Protein AF-A0A183KBC7-F1 (afdb_monomer)

Solvent-accessible surface area (backbone atoms only — not comparable to full-atom values): 16187 Å² total; per-residue (Å²): 124,30,61,26,69,59,27,44,53,48,16,53,52,27,42,54,51,14,55,54,29,46,77,69,67,37,37,67,60,15,34,51,24,25,51,51,15,23,51,26,34,53,42,11,50,76,50,63,48,83,72,80,64,46,68,59,52,25,50,52,30,52,51,49,31,57,58,35,50,61,59,43,60,70,72,58,74,86,59,90,87,77,69,64,74,61,60,61,52,54,59,53,50,57,54,52,54,56,56,49,63,73,71,66,69,79,83,89,73,91,74,91,81,90,84,75,92,84,87,83,90,81,83,92,80,89,76,79,82,79,74,83,77,89,77,81,86,80,90,51,69,100,66,76,48,51,74,68,54,49,52,50,48,62,64,66,23,50,55,96,89,40,81,50,82,80,91,40,70,79,53,63,73,68,59,71,94,76,65,97,61,82,90,73,66,90,85,58,76,81,88,66,55,74,74,50,55,78,69,55,88,76,92,78,58,61,72,81,80,36,87,84,67,65,97,74,86,69,73,46,37,85,78,64,76,84,77,88,69,84,63,58,68,61,55,50,52,52,30,51,49,27,44,47,23,61,56,45,71,46,76,85,85,67,133

Mean predicted aligned error: 15.04 Å

pLDDT: mean 75.5, std 22.98, range [26.0, 97.0]

InterPro domains:
  IPR001300 Peptidase C2, calpain, catalytic domain [PF00648] (194-250)
  IPR036181 MIT domain superfamily [SSF116846] (3-72)
  IPR038765 Papain-like cysteine peptidase superfamily [SSF54001] (148-250)
  IPR051297 PalB/RIM13 Calpain-like [PTHR46143] (90-255)

Secondary structure (DSSP, 8-state):
---HHHHHHHHHHHHHHHHHHHHTT-HHHHHHHHHHHHHHHHHHHHTT---TTHHHHHHHHHHHHHHHHHHHHHH-TTS--SSTTTHHHHHHHHHHHHHHHHH--PPP--------------------------------TTTS--HHHHHHHHHHTEETTEE-PPP-HHHHTT-----SS----TT-SPP--HHHHHH------HHHHSSS--S-S---GGG---SS---HHHHHHHHHHHHHHHHH---SS--

Sequence (255 aa):
MANPHELEKDADWFKRLAVWEESRKQYRSAVFYYTEAAQALLNSLEAGSKTEGLLELAQNYNNKVKELKSKTVVEDTSIPNSHISKSKVWLHLAEELKAYVQRTQPPCSDSRSSCSTLTSGASKKSHGFHKPNMSSSLKGDPGGFTVEELEVLRSTSVINGREYLPFLDALDLQERFSFANPFVDKDGLLALSNKQKSLLSRWVRPSDYINGPKMILAISCFSICQTVVTDCSFVASMAIAAQYERRFKKKLITK

Nearest PDB structures (foldseek):
  8uc6-assembly2_B  TM=7.776E-01  e=1.970E-03  Homo sapiens
  8uc6-assembly1_C  TM=7.388E-01  e=3.860E-03  Homo sapiens
  2v6y-assembly1_A  TM=6.287E-01  e=2.455E-02  Saccharolobus solfataricus
  4niq-assembly1_A  TM=8.584E-01  e=6.337E-01  Saccharomyces cerevisiae S288C
  2w2u-assembly1_A  TM=6.165E-01  e=1.054E-01  Sulfolobus acidocaldarius

Organism: NCBI:txid6186

Structure (mmCIF, N/CA/C/O backbone):
data_AF-A0A183KBC7-F1
#
_entry.id   AF-A0A183KBC7-F1
#
loop_
_atom_site.group_PDB
_atom_site.id
_atom_site.type_symbol
_atom_site.label_atom_id
_atom_site.label_alt_id
_atom_site.label_comp_id
_atom_site.label_asym_id
_atom_site.label_entity_id
_atom_site.label_seq_id
_atom_site.pdbx_PDB_ins_code
_atom_site.Cartn_x
_atom_site.Cartn_y
_atom_site.Cartn_z
_atom_site.occupancy
_atom_site.B_iso_or_equiv
_atom_site.auth_seq_id
_atom_site.auth_comp_id
_atom_site.auth_asym_id
_atom_site.auth_atom_id
_atom_site.pdbx_PDB_model_num
ATOM 1 N N . MET A 1 1 ? -0.435 19.354 10.657 1.00 65.00 1 MET A N 1
ATOM 2 C CA . MET A 1 1 ? -0.829 18.035 11.202 1.00 65.00 1 MET A CA 1
ATOM 3 C C . MET A 1 1 ? -2.088 17.590 10.475 1.00 65.00 1 MET A C 1
ATOM 5 O O . MET A 1 1 ? -2.758 18.456 9.924 1.00 65.00 1 MET A O 1
ATOM 9 N N . ALA A 1 2 ? -2.357 16.285 10.402 1.00 81.81 2 ALA A N 1
ATOM 10 C CA . ALA A 1 2 ? -3.611 15.777 9.841 1.00 81.81 2 ALA A CA 1
ATOM 11 C C . ALA A 1 2 ? -4.810 16.275 10.660 1.00 81.81 2 ALA A C 1
ATOM 13 O O . ALA A 1 2 ? -4.663 16.531 11.854 1.00 81.81 2 ALA A O 1
ATOM 14 N N . ASN A 1 3 ? -5.980 16.404 10.032 1.00 91.06 3 ASN A N 1
ATOM 15 C CA . ASN A 1 3 ? -7.208 16.742 10.744 1.00 91.06 3 ASN A CA 1
ATOM 16 C C . ASN A 1 3 ? -7.663 15.528 11.587 1.00 91.06 3 ASN A C 1
ATOM 18 O O . ASN A 1 3 ? -7.942 14.477 11.000 1.00 91.06 3 ASN A O 1
ATOM 22 N N . PRO A 1 4 ? -7.769 15.640 12.927 1.00 91.44 4 PRO A N 1
ATOM 23 C CA . PRO A 1 4 ? -8.176 14.518 13.776 1.00 91.44 4 PRO A CA 1
ATOM 24 C C . PRO A 1 4 ? -9.556 13.951 13.404 1.00 91.44 4 PRO A C 1
ATOM 26 O O . PRO A 1 4 ? -9.748 12.738 13.346 1.00 91.44 4 PRO A O 1
ATOM 29 N N . HIS A 1 5 ? -10.502 14.812 13.020 1.00 92.06 5 HIS A N 1
ATOM 30 C CA . HIS A 1 5 ? -11.849 14.371 12.655 1.00 92.06 5 HIS A CA 1
ATOM 31 C C . HIS A 1 5 ? -11.854 13.523 11.366 1.00 92.06 5 HIS A C 1
ATOM 33 O O . HIS A 1 5 ? -12.663 12.605 11.224 1.00 92.06 5 HIS A O 1
ATOM 39 N N . GLU A 1 6 ? -10.960 13.792 10.413 1.00 91.88 6 GLU A N 1
ATOM 40 C CA . GLU A 1 6 ? -10.840 12.956 9.209 1.00 91.88 6 GLU A CA 1
ATOM 41 C C . GLU A 1 6 ? -10.322 11.557 9.550 1.00 91.88 6 GLU A C 1
ATOM 43 O O . GLU A 1 6 ? -10.822 10.568 9.021 1.00 91.88 6 GLU A O 1
ATOM 48 N N . LEU A 1 7 ? -9.371 11.467 10.481 1.00 92.06 7 LEU A N 1
ATOM 49 C CA . LEU A 1 7 ? -8.840 10.193 10.966 1.00 92.06 7 LEU A CA 1
ATOM 50 C C . LEU A 1 7 ? -9.904 9.377 11.721 1.00 92.06 7 LEU A C 1
ATOM 52 O O . LEU A 1 7 ? -9.955 8.157 11.581 1.00 92.06 7 LEU A O 1
ATOM 56 N N . GLU A 1 8 ? -10.799 10.032 12.459 1.00 93.50 8 GLU A N 1
ATOM 57 C CA . GLU A 1 8 ? -11.956 9.369 13.081 1.00 93.50 8 GLU A CA 1
ATOM 58 C C . GLU A 1 8 ? -12.955 8.835 12.046 1.00 93.50 8 GLU A C 1
ATOM 60 O O . GLU A 1 8 ? -13.407 7.696 12.158 1.00 93.50 8 GLU A O 1
ATOM 65 N N . LYS A 1 9 ? -13.249 9.605 10.989 1.00 94.12 9 LYS A N 1
ATOM 66 C CA . LYS A 1 9 ? -14.119 9.138 9.893 1.00 94.12 9 LYS A CA 1
ATOM 67 C C . LYS A 1 9 ? -13.542 7.913 9.184 1.00 94.12 9 LYS A C 1
ATOM 69 O O . LYS A 1 9 ? -14.292 6.992 8.854 1.00 94.12 9 LYS A O 1
ATOM 74 N N . ASP A 1 10 ? -12.228 7.886 8.973 1.00 92.31 10 ASP A N 1
ATOM 75 C CA . ASP A 1 10 ? -11.549 6.712 8.423 1.00 92.31 10 ASP A CA 1
ATOM 76 C C . ASP A 1 10 ? -11.721 5.499 9.340 1.00 92.31 10 ASP A C 1
ATOM 78 O O . ASP A 1 10 ? -12.061 4.413 8.867 1.00 92.31 10 ASP A O 1
ATOM 82 N N . ALA A 1 11 ? -11.535 5.680 10.653 1.00 94.50 11 ALA A N 1
ATOM 83 C CA . ALA A 1 11 ? -11.714 4.609 11.627 1.00 94.50 11 ALA A CA 1
ATOM 84 C C . ALA A 1 11 ? -13.130 4.014 11.574 1.00 94.50 11 ALA A C 1
ATOM 86 O O . ALA A 1 11 ? -13.289 2.789 11.555 1.00 94.50 11 ALA A O 1
ATOM 87 N N . ASP A 1 12 ? -14.152 4.866 11.481 1.00 95.38 12 ASP A N 1
ATOM 88 C CA . ASP A 1 12 ? -15.546 4.442 11.345 1.00 95.38 12 ASP A CA 1
ATOM 89 C C . ASP A 1 12 ? -15.799 3.667 10.051 1.00 95.38 12 ASP A C 1
ATOM 91 O O . ASP A 1 12 ? -16.492 2.642 10.059 1.00 95.38 12 ASP A O 1
ATOM 95 N N . TRP A 1 13 ? -15.239 4.136 8.934 1.00 95.31 13 TRP A N 1
ATOM 96 C CA . TRP A 1 13 ? -15.350 3.453 7.648 1.00 95.31 13 TRP A CA 1
ATOM 97 C C . TRP A 1 13 ? -14.719 2.058 7.699 1.00 95.31 13 TRP A C 1
ATOM 99 O O . TRP A 1 13 ? -15.379 1.070 7.361 1.00 95.31 13 TRP A O 1
ATOM 109 N N . PHE A 1 14 ? -13.488 1.954 8.208 1.00 95.62 14 PHE A N 1
ATOM 110 C CA . PHE A 1 14 ? -12.799 0.675 8.377 1.00 95.62 14 PHE A CA 1
ATOM 111 C C . PHE A 1 14 ? -13.548 -0.265 9.319 1.00 95.62 14 PHE A C 1
ATOM 113 O O . PHE A 1 14 ? -13.702 -1.446 9.010 1.00 95.62 14 PHE A O 1
ATOM 120 N N . LYS A 1 15 ? -14.098 0.240 10.428 1.00 97.00 15 LYS A N 1
ATOM 121 C CA . LYS A 1 15 ? -14.906 -0.576 11.340 1.00 97.00 15 LYS A CA 1
ATOM 122 C C . LYS A 1 15 ? -16.147 -1.148 10.653 1.00 97.00 15 LYS A C 1
ATOM 124 O O . LYS A 1 15 ? -16.485 -2.310 10.879 1.00 97.00 15 LYS A O 1
ATOM 129 N N . ARG A 1 16 ? -16.841 -0.369 9.815 1.00 96.94 16 ARG A N 1
ATOM 130 C CA . ARG A 1 16 ? -18.012 -0.867 9.065 1.00 96.94 16 ARG A CA 1
ATOM 131 C C . ARG A 1 16 ? -17.624 -2.004 8.122 1.00 96.94 16 ARG A C 1
ATOM 133 O O . ARG A 1 16 ? -18.328 -3.011 8.083 1.00 96.94 16 ARG A O 1
ATOM 140 N N . LEU A 1 17 ? -16.494 -1.870 7.427 1.00 94.31 17 LEU A N 1
ATOM 141 C CA . LEU A 1 17 ? -15.959 -2.938 6.580 1.00 94.31 17 LEU A CA 1
ATOM 142 C C . LEU A 1 17 ? -15.573 -4.177 7.388 1.00 94.31 17 LEU A C 1
ATOM 144 O O . LEU A 1 17 ? -15.908 -5.288 6.991 1.00 94.31 17 LEU A O 1
ATOM 148 N N . ALA A 1 18 ? -14.934 -3.994 8.543 1.00 95.69 18 ALA A N 1
ATOM 149 C CA . ALA A 1 18 ? -14.524 -5.097 9.404 1.00 95.69 18 ALA A CA 1
ATOM 150 C C . ALA A 1 18 ? -15.721 -5.942 9.868 1.00 95.69 18 ALA A C 1
ATOM 152 O O . ALA A 1 18 ? -15.698 -7.164 9.741 1.00 95.69 18 ALA A O 1
ATOM 153 N N . VAL A 1 19 ? -16.794 -5.285 10.327 1.00 96.69 19 VAL A N 1
ATOM 154 C CA . VAL A 1 19 ? -18.042 -5.953 10.735 1.00 96.69 19 VAL A CA 1
ATOM 155 C C . VAL A 1 19 ? -18.699 -6.675 9.556 1.00 96.69 19 VAL A C 1
ATOM 157 O O . VAL A 1 19 ? -19.195 -7.791 9.708 1.00 96.69 19 VAL A O 1
ATOM 160 N N . TRP A 1 20 ? -18.692 -6.059 8.371 1.00 96.00 20 TRP A N 1
ATOM 161 C CA . TRP A 1 20 ? -19.246 -6.674 7.169 1.00 96.00 20 TRP A CA 1
ATOM 162 C C . TRP A 1 20 ? -18.474 -7.938 6.763 1.00 96.00 20 TRP A C 1
ATOM 164 O O . TRP A 1 20 ? -19.096 -8.969 6.514 1.00 96.00 20 TRP A O 1
ATOM 174 N N . GLU A 1 21 ? -17.141 -7.917 6.781 1.00 93.50 21 GLU A N 1
ATOM 175 C CA . GLU A 1 21 ? -16.331 -9.111 6.497 1.00 93.50 21 GLU A CA 1
ATOM 176 C C . GLU A 1 21 ? -16.473 -10.193 7.572 1.00 93.50 21 GLU A C 1
ATOM 178 O O . GLU A 1 21 ? -16.554 -11.383 7.254 1.00 93.50 21 GLU A O 1
ATOM 183 N N . GLU A 1 22 ? -16.562 -9.803 8.848 1.00 94.25 22 GLU A N 1
ATOM 184 C CA . GLU A 1 22 ? -16.801 -10.745 9.945 1.00 94.25 22 GLU A CA 1
ATOM 185 C C . GLU A 1 22 ? -18.143 -11.470 9.768 1.00 94.25 22 GLU A C 1
ATOM 187 O O . GLU A 1 22 ? -18.205 -12.690 9.937 1.00 94.25 22 GLU A O 1
ATOM 192 N N . SER A 1 23 ? -19.192 -10.764 9.324 1.00 94.69 23 SER A N 1
ATOM 193 C CA . SER A 1 23 ? -20.500 -11.371 9.020 1.00 94.69 23 SER A CA 1
ATOM 194 C C . SER A 1 23 ? -20.436 -12.415 7.898 1.00 94.69 23 SER A C 1
ATOM 196 O O . SER A 1 23 ? -21.222 -13.361 7.870 1.00 94.69 23 SER A O 1
ATOM 198 N N . ARG A 1 24 ? -19.448 -12.289 7.005 1.00 93.38 24 ARG A N 1
ATOM 1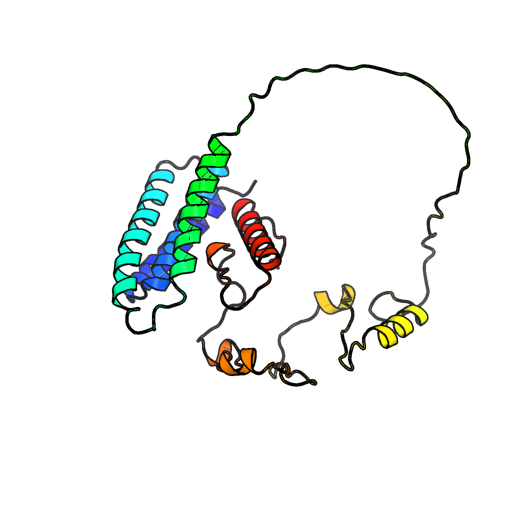99 C CA . ARG A 1 24 ? -19.175 -13.217 5.901 1.00 93.38 24 ARG A CA 1
ATOM 200 C C . ARG A 1 24 ? -18.177 -14.316 6.270 1.00 93.38 24 ARG A C 1
ATOM 202 O O . ARG A 1 24 ? -17.778 -15.079 5.390 1.00 93.38 24 ARG A O 1
ATOM 209 N N . LYS A 1 25 ? -17.760 -14.386 7.541 1.00 92.38 25 LYS A N 1
ATOM 210 C CA . LYS A 1 25 ? -16.700 -15.275 8.049 1.00 92.38 25 LYS A CA 1
ATOM 211 C C . LYS A 1 25 ? -15.356 -15.095 7.330 1.00 92.38 25 LYS A C 1
ATOM 213 O O . LYS A 1 25 ? -14.516 -15.984 7.351 1.00 92.38 25 LYS A O 1
ATOM 218 N N . GLN A 1 26 ? -15.118 -13.935 6.718 1.00 90.56 26 GLN A N 1
ATOM 219 C CA . GLN A 1 26 ? -13.837 -13.598 6.095 1.00 90.56 26 GLN A CA 1
ATOM 220 C C . GLN A 1 26 ? -12.895 -13.015 7.152 1.00 90.56 26 GLN A C 1
ATOM 222 O O . GLN A 1 26 ? -12.554 -11.829 7.145 1.00 90.56 26 GLN A O 1
ATOM 227 N N . TYR A 1 27 ? -12.488 -13.856 8.107 1.00 91.94 27 TYR A N 1
ATOM 228 C CA . TYR A 1 27 ? -11.771 -13.416 9.307 1.00 91.94 27 TYR A CA 1
ATOM 229 C C . TYR A 1 27 ? -10.434 -12.742 8.996 1.00 91.94 27 TYR A C 1
ATOM 231 O O . TYR A 1 27 ? -10.068 -11.772 9.656 1.00 91.94 27 TYR A O 1
ATOM 239 N N . ARG A 1 28 ? -9.732 -13.192 7.950 1.00 89.50 28 ARG A N 1
ATOM 240 C CA . ARG A 1 28 ? -8.475 -12.577 7.506 1.00 89.50 28 ARG A CA 1
ATOM 241 C C . ARG A 1 28 ? -8.670 -11.123 7.059 1.00 89.50 28 ARG A C 1
ATOM 243 O O . ARG A 1 28 ? -7.903 -10.253 7.471 1.00 89.50 28 ARG A O 1
ATOM 250 N N . SER A 1 29 ? -9.705 -10.851 6.266 1.00 89.12 29 SER A N 1
ATOM 251 C CA . SER A 1 29 ? -10.057 -9.494 5.827 1.00 89.12 29 SER A CA 1
ATOM 252 C C . SER A 1 29 ? -10.560 -8.640 6.992 1.00 89.12 29 SER A C 1
ATOM 254 O O . SER A 1 29 ? -10.157 -7.488 7.137 1.00 89.12 29 SER A O 1
ATOM 256 N N . ALA A 1 30 ? -11.369 -9.217 7.885 1.00 93.44 30 ALA A N 1
ATOM 257 C CA . ALA A 1 30 ? -11.842 -8.528 9.085 1.00 93.44 30 ALA A CA 1
ATOM 258 C C . ALA A 1 30 ? -10.681 -8.099 10.005 1.00 93.44 30 ALA A C 1
ATOM 260 O O . ALA A 1 30 ? -10.659 -6.963 10.478 1.00 93.44 30 ALA A O 1
ATOM 261 N N . VAL A 1 31 ? -9.675 -8.964 10.206 1.00 92.75 31 VAL A N 1
ATOM 262 C CA . VAL A 1 31 ? -8.445 -8.642 10.955 1.00 92.75 31 VAL A CA 1
ATOM 263 C C . VAL A 1 31 ? -7.741 -7.419 10.371 1.00 92.75 31 VAL A C 1
ATOM 265 O O . VAL A 1 31 ? -7.330 -6.533 11.125 1.00 92.75 31 VAL A O 1
ATOM 268 N N . PHE A 1 32 ? -7.610 -7.359 9.044 1.00 92.06 32 PHE A N 1
ATOM 269 C CA . PHE A 1 32 ? -7.003 -6.218 8.365 1.00 92.06 32 PHE A CA 1
ATOM 270 C C . PHE A 1 32 ? -7.769 -4.924 8.668 1.00 92.06 32 PHE A C 1
ATOM 272 O O . PHE A 1 32 ? -7.184 -3.970 9.179 1.00 92.06 32 PHE A O 1
ATOM 279 N N . TYR A 1 33 ? -9.084 -4.909 8.447 1.00 94.75 33 TYR A N 1
ATOM 280 C CA . TYR A 1 33 ? -9.890 -3.704 8.639 1.00 94.75 33 TYR A CA 1
ATOM 281 C C . TYR A 1 33 ? -9.971 -3.243 10.101 1.00 94.75 33 TYR A C 1
ATOM 283 O O . TYR A 1 33 ? -9.890 -2.044 10.358 1.00 94.75 33 TYR A O 1
ATOM 291 N N . TYR A 1 34 ? -10.048 -4.157 11.075 1.00 96.12 34 TYR A N 1
ATOM 292 C CA . TYR A 1 34 ? -9.970 -3.774 12.491 1.00 96.12 34 TYR A CA 1
ATOM 293 C C . TYR A 1 34 ? -8.605 -3.183 12.868 1.00 96.12 34 TYR A C 1
ATOM 295 O O . TYR A 1 34 ? -8.545 -2.247 13.666 1.00 96.12 34 TYR A O 1
ATOM 303 N N . THR A 1 35 ? -7.517 -3.688 12.277 1.00 93.12 35 THR A N 1
ATOM 304 C CA . THR A 1 35 ? -6.168 -3.135 12.486 1.00 93.12 35 THR A CA 1
ATOM 305 C C . THR A 1 35 ? -6.071 -1.709 11.934 1.00 93.12 35 THR A C 1
ATOM 307 O O . THR A 1 35 ? -5.563 -0.816 12.614 1.00 93.12 35 THR A O 1
ATOM 310 N N . GLU A 1 36 ? -6.608 -1.472 10.734 1.00 92.88 36 GLU A N 1
ATOM 311 C CA . GLU A 1 36 ? -6.657 -0.135 10.130 1.00 92.88 36 GLU A CA 1
ATOM 312 C C . GLU A 1 36 ? -7.516 0.839 10.946 1.00 92.88 36 GLU A C 1
ATOM 314 O O . GLU A 1 36 ? -7.086 1.966 11.201 1.00 92.88 36 GLU A O 1
ATOM 319 N N . ALA A 1 37 ? -8.679 0.393 11.433 1.00 94.81 37 ALA A N 1
ATOM 320 C CA . ALA A 1 37 ? -9.547 1.201 12.286 1.00 94.81 37 ALA A CA 1
ATOM 321 C C . ALA A 1 37 ? -8.841 1.618 13.586 1.00 94.81 37 ALA A C 1
ATOM 323 O O . ALA A 1 37 ? -8.851 2.794 13.947 1.00 94.81 37 ALA A O 1
ATOM 324 N N . ALA A 1 38 ? -8.181 0.676 14.270 1.00 93.75 38 ALA A N 1
ATOM 325 C CA . ALA A 1 38 ? -7.449 0.958 15.504 1.00 93.75 38 ALA A CA 1
ATOM 326 C C . ALA A 1 38 ? -6.329 1.984 15.280 1.00 93.75 38 ALA A C 1
ATOM 328 O O . ALA A 1 38 ? -6.160 2.909 16.073 1.00 93.75 38 ALA A O 1
ATOM 329 N N . GLN A 1 39 ? -5.580 1.855 14.183 1.00 91.25 39 GLN A N 1
ATOM 330 C CA . GLN A 1 39 ? -4.489 2.777 13.889 1.00 91.25 39 GLN A CA 1
ATOM 331 C C . GLN A 1 39 ? -4.981 4.179 13.514 1.00 91.25 39 GLN A C 1
ATOM 333 O O . GLN A 1 39 ? -4.341 5.163 13.887 1.00 91.25 39 GLN A O 1
ATOM 338 N N . ALA A 1 40 ? -6.104 4.287 12.804 1.00 91.94 40 ALA A N 1
ATOM 339 C CA . ALA A 1 40 ? -6.715 5.575 12.491 1.00 91.94 40 ALA A CA 1
ATOM 340 C C . ALA A 1 40 ? -7.125 6.330 13.773 1.00 91.94 40 ALA A C 1
ATOM 342 O O . ALA A 1 40 ? -6.825 7.518 13.899 1.00 91.94 40 ALA A O 1
ATOM 343 N N . LEU A 1 41 ? -7.678 5.626 14.770 1.00 93.12 41 LEU A N 1
ATOM 344 C CA . LEU A 1 41 ? -7.981 6.197 16.092 1.00 93.12 41 LEU A CA 1
ATOM 345 C C . LEU A 1 41 ? -6.727 6.685 16.828 1.00 93.12 41 LEU A C 1
ATOM 347 O O . LEU A 1 41 ? -6.704 7.809 17.327 1.00 93.12 41 LEU A O 1
ATOM 351 N N . LEU A 1 42 ? -5.668 5.870 16.865 1.00 91.31 42 LEU A N 1
ATOM 352 C CA . LEU A 1 42 ? -4.402 6.252 17.505 1.00 91.31 42 LEU A CA 1
ATOM 353 C C . LEU A 1 42 ? -3.771 7.478 16.832 1.00 91.31 42 LEU A C 1
ATOM 355 O O . LEU A 1 42 ? -3.315 8.391 17.517 1.00 91.31 42 LEU A O 1
ATOM 359 N N . ASN A 1 43 ? -3.803 7.542 15.500 1.00 90.50 43 ASN A N 1
ATOM 360 C CA . ASN A 1 43 ? -3.328 8.711 14.765 1.00 90.50 43 ASN A CA 1
ATOM 361 C C . ASN A 1 43 ? -4.176 9.959 15.067 1.00 90.50 43 ASN A C 1
ATOM 363 O O . ASN A 1 43 ? -3.625 11.056 15.126 1.00 90.50 43 ASN A O 1
ATOM 367 N N . SER A 1 44 ? -5.495 9.811 15.252 1.00 92.88 44 SER A N 1
ATOM 368 C CA . SER A 1 44 ? -6.378 10.931 15.612 1.00 92.88 44 SER A CA 1
ATOM 369 C C . SER A 1 44 ? -6.029 11.507 16.989 1.00 92.88 44 SER A C 1
ATOM 371 O O . SER A 1 44 ? -5.916 12.724 17.153 1.00 92.88 44 SER A O 1
ATOM 373 N N . LEU A 1 45 ? -5.773 10.631 17.967 1.00 91.94 45 LEU A N 1
ATOM 374 C CA . LEU A 1 45 ? -5.316 11.023 19.302 1.00 91.94 45 LEU A CA 1
ATOM 375 C C . LEU A 1 45 ? -3.990 11.792 19.245 1.00 91.94 45 LEU A C 1
ATOM 377 O O . LEU A 1 45 ? -3.882 12.873 19.819 1.00 91.94 45 LEU A O 1
ATOM 381 N N . GLU A 1 46 ? -3.004 11.291 18.495 1.00 89.56 46 GLU A N 1
ATOM 382 C CA . GLU A 1 46 ? -1.722 11.987 18.297 1.00 89.56 46 GLU A CA 1
ATOM 383 C C . GLU A 1 46 ? -1.870 13.334 17.573 1.00 89.56 46 GLU A C 1
ATOM 385 O O . GLU A 1 46 ? -1.081 14.253 17.796 1.00 89.56 46 GLU A O 1
ATOM 390 N N . ALA A 1 47 ? -2.870 13.463 16.700 1.00 89.88 47 ALA A N 1
ATOM 391 C CA . ALA A 1 47 ? -3.183 14.709 16.012 1.00 89.88 47 ALA A CA 1
ATOM 392 C C . ALA A 1 47 ? -3.901 15.735 16.915 1.00 89.88 47 ALA A C 1
ATOM 394 O O . ALA A 1 47 ? -4.069 16.884 16.500 1.00 89.88 47 ALA A O 1
ATOM 395 N N . GLY A 1 48 ? -4.284 15.351 18.139 1.00 90.75 48 GLY A N 1
ATOM 396 C CA . GLY A 1 48 ? -4.904 16.228 19.133 1.00 90.75 48 GLY A CA 1
ATOM 397 C C . GLY A 1 48 ? -6.430 16.149 19.187 1.00 90.75 48 GLY A C 1
ATOM 398 O O . GLY A 1 48 ? -7.069 17.147 19.533 1.00 90.75 48 GLY A O 1
ATOM 399 N N . SER A 1 49 ? -7.031 15.007 18.831 1.00 91.69 49 SER A N 1
ATOM 400 C CA . SER A 1 49 ? -8.471 14.808 19.041 1.00 91.69 49 SER A CA 1
ATOM 401 C C . SER A 1 49 ? -8.860 14.944 20.514 1.00 91.69 49 SER A C 1
ATOM 403 O O . SER A 1 49 ? -8.119 14.546 21.413 1.00 91.69 49 SER A O 1
ATOM 405 N N . LYS A 1 50 ? -10.051 15.506 20.742 1.00 90.31 50 LYS A N 1
ATOM 406 C CA . LYS A 1 50 ? -10.652 15.707 22.068 1.00 90.31 50 LYS A CA 1
ATOM 407 C C . LYS A 1 50 ? -11.781 14.720 22.363 1.00 90.31 50 LYS A C 1
ATOM 409 O O . LYS A 1 50 ? -12.400 14.820 23.415 1.00 90.31 50 LYS A O 1
ATOM 414 N N . THR A 1 51 ? -12.082 13.813 21.436 1.00 90.44 51 THR A N 1
ATOM 415 C CA . THR A 1 51 ? -13.144 12.826 21.621 1.00 90.44 51 THR A CA 1
ATOM 416 C C . THR A 1 51 ? -12.737 11.856 22.733 1.00 90.44 51 THR A C 1
ATOM 418 O O . THR A 1 51 ? -11.660 11.258 22.696 1.00 90.44 51 THR A O 1
ATOM 421 N N . GLU A 1 52 ? -13.584 11.714 23.748 1.00 90.06 52 GLU A N 1
ATOM 422 C CA . GLU A 1 52 ? -13.330 10.816 24.875 1.00 90.06 52 GLU A CA 1
ATOM 423 C C . GLU A 1 52 ? -13.504 9.344 24.459 1.00 90.06 52 GLU A C 1
ATOM 425 O O . GLU A 1 52 ? -14.248 9.018 23.535 1.00 90.06 52 GLU A O 1
ATOM 430 N N . GLY A 1 53 ? -12.787 8.429 25.120 1.00 91.44 53 GLY A N 1
ATOM 431 C CA . GLY A 1 53 ? -12.926 6.982 24.901 1.00 91.44 53 GLY A CA 1
ATOM 432 C C . GLY A 1 53 ? -12.261 6.414 23.637 1.00 91.44 53 GLY A C 1
ATOM 433 O O . GLY A 1 53 ? -12.248 5.195 23.459 1.00 91.44 53 GLY A O 1
ATOM 434 N N . LEU A 1 54 ? -11.640 7.234 22.776 1.00 92.19 54 LEU A N 1
ATOM 435 C CA . LEU A 1 54 ? -10.994 6.731 21.549 1.00 92.19 54 LEU A CA 1
ATOM 436 C C . LEU A 1 54 ? -9.866 5.722 21.825 1.00 92.19 54 LEU A C 1
ATOM 438 O O . LEU A 1 54 ? -9.679 4.780 21.054 1.00 92.19 54 LEU A O 1
ATOM 442 N N . LEU A 1 55 ? -9.117 5.902 22.918 1.00 91.88 55 LEU A N 1
ATOM 443 C CA . LEU A 1 55 ? -8.033 4.989 23.292 1.00 91.88 55 LEU A CA 1
ATOM 444 C C . LEU A 1 55 ? -8.575 3.605 23.671 1.00 91.88 55 LEU A C 1
ATOM 446 O O . LEU A 1 55 ? -8.051 2.590 23.215 1.00 91.88 55 LEU A O 1
ATOM 450 N N . GLU A 1 56 ? -9.644 3.570 24.463 1.00 94.38 56 GLU A N 1
ATOM 451 C CA . GLU A 1 56 ? -10.326 2.335 24.852 1.00 94.38 56 GLU A CA 1
ATOM 452 C C . GLU A 1 56 ? -10.948 1.649 23.629 1.00 94.38 56 GLU A C 1
ATOM 454 O O . GLU A 1 56 ? -10.805 0.441 23.439 1.00 94.38 56 GLU A O 1
ATOM 459 N N . LEU A 1 57 ? -11.541 2.424 22.717 1.00 95.25 57 LEU A N 1
ATOM 460 C CA . LEU A 1 57 ? -12.070 1.902 21.459 1.00 95.25 57 LEU A CA 1
ATOM 461 C C . LEU A 1 57 ? -10.973 1.266 20.587 1.00 95.25 57 LEU A C 1
ATOM 463 O O . LEU A 1 57 ? -11.157 0.167 20.057 1.00 95.25 57 LEU A O 1
ATOM 467 N N . ALA A 1 58 ? -9.804 1.904 20.484 1.00 93.00 58 ALA A N 1
ATOM 468 C CA . ALA A 1 58 ? -8.656 1.341 19.775 1.00 93.00 58 ALA A CA 1
ATOM 469 C C . ALA A 1 58 ? -8.145 0.049 20.440 1.00 93.00 58 ALA A C 1
ATOM 471 O O . ALA A 1 58 ? -7.783 -0.910 19.751 1.00 93.00 58 ALA A O 1
ATOM 472 N N . GLN A 1 59 ? -8.137 -0.015 21.775 1.00 93.38 59 GLN A N 1
ATOM 473 C CA . GLN A 1 59 ? -7.803 -1.236 22.517 1.00 93.38 59 GLN A CA 1
ATOM 474 C C . GLN A 1 59 ? -8.818 -2.356 22.249 1.00 93.38 59 GLN A C 1
ATOM 476 O O . GLN A 1 59 ? -8.411 -3.492 21.991 1.00 93.38 59 GLN A O 1
ATOM 481 N N . ASN A 1 60 ? -10.113 -2.039 22.202 1.00 96.56 60 ASN A N 1
ATOM 482 C CA . ASN A 1 60 ? -11.172 -2.992 21.869 1.00 96.56 60 ASN A CA 1
ATOM 483 C C . ASN A 1 60 ? -10.991 -3.586 20.466 1.00 96.56 60 ASN A C 1
ATOM 485 O O . ASN A 1 60 ? -11.069 -4.806 20.301 1.00 96.56 60 ASN A O 1
ATOM 489 N N . TYR A 1 61 ? -10.663 -2.766 19.464 1.00 95.44 61 TYR A N 1
ATOM 490 C CA . TYR A 1 61 ? -10.357 -3.264 18.117 1.00 95.44 61 TYR A CA 1
ATOM 491 C C . TYR A 1 61 ? -9.107 -4.151 18.091 1.00 95.44 61 TYR A C 1
ATOM 493 O O . TYR A 1 61 ? -9.121 -5.207 17.462 1.00 95.44 61 TYR A O 1
ATOM 501 N N . ASN A 1 62 ? -8.050 -3.801 18.827 1.00 93.19 62 ASN A N 1
ATOM 502 C CA . ASN A 1 62 ? -6.861 -4.652 18.938 1.00 93.19 62 ASN A CA 1
ATOM 503 C C . ASN A 1 62 ? -7.158 -6.000 19.619 1.00 93.19 62 ASN A C 1
ATOM 505 O O . ASN A 1 62 ? -6.630 -7.035 19.205 1.00 93.19 62 ASN A O 1
ATOM 509 N N . ASN A 1 63 ? -8.023 -6.016 20.634 1.00 93.94 63 ASN A N 1
ATOM 510 C CA . ASN A 1 63 ? -8.476 -7.255 21.268 1.00 93.94 63 ASN A CA 1
ATOM 511 C C . ASN A 1 63 ? -9.299 -8.106 20.295 1.00 93.94 63 ASN A C 1
ATOM 513 O O . ASN A 1 63 ? -9.068 -9.312 20.191 1.00 93.94 63 ASN A O 1
ATOM 517 N N . LYS A 1 64 ? -10.168 -7.473 19.500 1.00 94.12 64 LYS A N 1
ATOM 518 C CA . LYS A 1 64 ? -10.916 -8.149 18.436 1.00 94.12 64 LYS A CA 1
ATOM 519 C C . LYS A 1 64 ? -9.988 -8.765 17.390 1.00 94.12 64 LYS A C 1
ATOM 521 O O . LYS A 1 64 ? -10.178 -9.909 16.995 1.00 94.12 64 LYS A O 1
ATOM 526 N N . VAL A 1 65 ? -8.925 -8.062 16.997 1.00 93.38 65 VAL A N 1
ATOM 527 C CA . VAL A 1 65 ? -7.891 -8.602 16.098 1.00 93.38 65 VAL A CA 1
ATOM 528 C C . VAL A 1 65 ? -7.243 -9.861 16.679 1.00 93.38 65 VAL A C 1
ATOM 530 O O . VAL A 1 65 ? -7.054 -10.833 15.949 1.00 93.38 65 VAL A O 1
ATOM 533 N N . LYS A 1 66 ? -6.915 -9.878 17.977 1.00 92.44 66 LYS A N 1
ATOM 534 C CA . LYS A 1 66 ? -6.351 -11.069 18.640 1.00 92.44 66 LYS A CA 1
ATOM 535 C C . LYS A 1 66 ? -7.332 -12.248 18.615 1.00 92.44 66 LYS A C 1
ATOM 537 O O . LYS A 1 66 ? -6.922 -13.361 18.298 1.00 92.44 66 LYS A O 1
ATOM 542 N N . GLU A 1 67 ? -8.611 -11.992 18.887 1.00 93.44 67 GLU A N 1
ATOM 543 C CA . GLU A 1 67 ? -9.686 -12.994 18.829 1.00 93.44 67 GLU A CA 1
ATOM 544 C C . GLU A 1 67 ? -9.871 -13.559 17.411 1.00 93.44 67 GLU A C 1
ATOM 546 O O . GLU A 1 67 ? -9.956 -14.766 17.216 1.00 93.44 67 GLU A O 1
ATOM 551 N N . LEU A 1 68 ? -9.909 -12.704 16.390 1.00 91.62 68 LEU A N 1
ATOM 552 C CA . LEU A 1 68 ? -10.111 -13.151 15.011 1.00 91.62 68 LEU A CA 1
ATOM 553 C C . LEU A 1 68 ? -8.885 -13.882 14.451 1.00 91.62 68 LEU A C 1
ATOM 555 O O . LEU A 1 68 ? -9.030 -14.814 13.661 1.00 91.62 68 LEU A O 1
ATOM 559 N N . LYS A 1 69 ? -7.678 -13.522 14.904 1.00 89.69 69 LYS A N 1
ATOM 560 C CA . LYS A 1 69 ? -6.450 -14.236 14.532 1.00 89.69 69 LYS A CA 1
ATOM 561 C C . LYS A 1 69 ? -6.455 -15.691 15.001 1.00 89.69 69 LYS A C 1
ATOM 563 O O . LYS A 1 69 ? -5.982 -16.553 14.261 1.00 89.69 69 LYS A O 1
ATOM 568 N N . SER A 1 70 ? -7.005 -15.996 16.180 1.00 89.06 70 SER A N 1
ATOM 569 C CA . SER A 1 70 ? -7.101 -17.392 16.633 1.00 89.06 70 SER A CA 1
ATOM 570 C C . SER A 1 70 ? -8.045 -18.218 15.750 1.00 89.06 70 SER A C 1
ATOM 572 O O . SER A 1 70 ? -7.768 -19.389 15.508 1.00 89.06 70 SER A O 1
ATOM 574 N N . LYS A 1 71 ? -9.085 -17.594 15.179 1.00 85.94 71 LYS A N 1
ATOM 575 C CA . LYS A 1 71 ? -10.008 -18.228 14.223 1.00 85.94 71 LYS A CA 1
ATOM 576 C C . LYS A 1 71 ? -9.349 -18.505 12.866 1.00 85.94 71 LYS A C 1
ATOM 578 O O . LYS A 1 71 ? -9.547 -19.579 12.313 1.00 85.94 71 LYS A O 1
ATOM 583 N N . THR A 1 72 ? -8.500 -17.600 12.368 1.00 76.62 72 THR A N 1
ATOM 584 C CA . THR A 1 72 ? -7.791 -17.799 11.083 1.00 76.62 72 THR A CA 1
ATOM 585 C C . THR A 1 72 ? -6.751 -18.924 11.104 1.00 76.62 72 THR A C 1
ATOM 587 O O . THR A 1 72 ? -6.553 -19.588 10.094 1.00 76.62 72 THR A O 1
ATOM 590 N N . VAL A 1 73 ? -6.099 -19.184 12.247 1.00 63.75 73 VAL A N 1
ATOM 591 C CA . VAL A 1 73 ? -5.067 -20.241 12.356 1.00 63.75 73 VAL A CA 1
ATOM 592 C C . VAL A 1 73 ? -5.663 -21.644 12.196 1.00 63.75 73 VAL A C 1
ATOM 594 O O . VAL A 1 73 ? -4.963 -22.557 11.769 1.00 63.75 73 VAL A O 1
ATOM 597 N N . VAL A 1 74 ? -6.950 -21.817 12.502 1.00 57.88 74 VAL A N 1
ATOM 598 C CA . VAL A 1 74 ? -7.647 -23.100 12.342 1.00 57.88 74 VAL A CA 1
ATOM 599 C C . VAL A 1 74 ? -7.945 -23.394 10.862 1.00 57.88 74 VAL A C 1
ATOM 601 O O . VAL A 1 74 ? -7.890 -24.552 10.457 1.00 57.88 74 VAL A O 1
ATOM 604 N N . GLU A 1 75 ? -8.171 -22.366 10.036 1.00 50.44 75 GLU A N 1
ATOM 605 C CA . GLU A 1 75 ? -8.477 -22.506 8.601 1.00 50.44 75 GLU A CA 1
ATOM 606 C C . GLU A 1 75 ? -7.224 -22.670 7.712 1.00 50.44 75 GLU A C 1
ATOM 608 O O . GLU A 1 75 ? -7.282 -23.372 6.707 1.00 50.44 75 GLU A O 1
ATOM 613 N N . ASP A 1 76 ? -6.070 -22.105 8.093 1.00 46.34 76 ASP A N 1
ATOM 614 C CA . ASP A 1 76 ? -4.825 -22.120 7.290 1.00 46.34 76 ASP A CA 1
ATOM 615 C C . ASP A 1 76 ? -3.984 -23.422 7.422 1.00 46.34 76 ASP A C 1
ATOM 617 O O . A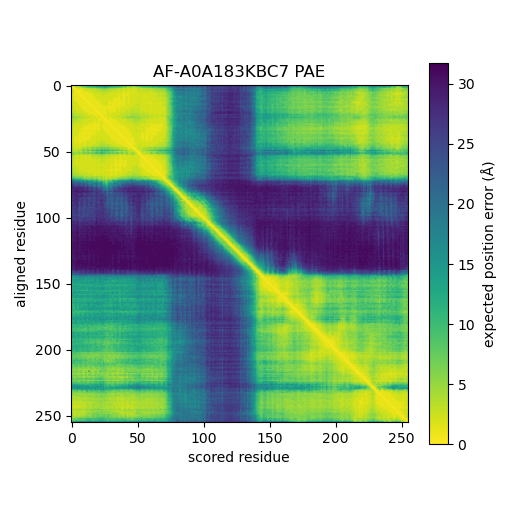SP A 1 76 ? -2.862 -23.506 6.914 1.00 46.34 76 ASP A O 1
ATOM 621 N N . THR A 1 77 ? -4.493 -24.477 8.076 1.00 42.12 77 THR A N 1
ATOM 622 C CA . THR A 1 77 ? -3.747 -25.738 8.315 1.00 42.12 77 THR A CA 1
ATOM 623 C C . THR A 1 77 ? -3.503 -26.607 7.067 1.00 42.12 77 THR A C 1
ATOM 625 O O . THR A 1 77 ? -2.897 -27.672 7.176 1.00 42.12 77 THR A O 1
ATOM 628 N N . SER A 1 78 ? -3.875 -26.153 5.866 1.00 40.78 78 SER A N 1
ATOM 629 C CA . SER A 1 78 ? -3.669 -26.884 4.606 1.00 40.78 78 SER A CA 1
ATOM 630 C C . SER A 1 78 ? -2.462 -26.433 3.761 1.00 40.78 78 SER A C 1
ATOM 632 O O . SER A 1 78 ? -2.340 -26.875 2.620 1.00 40.78 78 SER A O 1
ATOM 634 N N . ILE A 1 79 ? -1.558 -25.579 4.266 1.00 41.31 79 ILE A N 1
ATOM 635 C CA . ILE A 1 79 ? -0.340 -25.161 3.533 1.00 41.31 79 ILE A CA 1
ATOM 636 C C . ILE A 1 79 ? 0.926 -25.523 4.337 1.00 41.31 79 ILE A C 1
ATOM 638 O O . ILE A 1 79 ? 1.014 -25.162 5.513 1.00 41.31 79 ILE A O 1
ATOM 642 N N . PRO A 1 80 ? 1.935 -26.210 3.750 1.00 35.34 80 PRO A N 1
ATOM 643 C CA . PRO A 1 80 ? 3.118 -26.653 4.486 1.00 35.34 80 PRO A CA 1
ATOM 644 C C . PRO A 1 80 ? 3.901 -25.496 5.122 1.00 35.34 80 PRO A C 1
ATOM 646 O O . PRO A 1 80 ? 4.422 -24.598 4.457 1.00 35.34 80 PRO A O 1
ATOM 649 N N . ASN A 1 81 ? 4.009 -25.571 6.446 1.00 40.09 81 ASN A N 1
ATOM 650 C CA . ASN A 1 81 ? 4.755 -24.675 7.316 1.00 40.09 81 ASN A CA 1
ATOM 651 C C . ASN A 1 81 ? 6.273 -24.804 7.103 1.00 40.09 81 ASN A C 1
ATOM 653 O O . ASN A 1 81 ? 6.921 -25.633 7.734 1.00 40.09 81 ASN A O 1
ATOM 657 N N . SER A 1 82 ? 6.872 -23.942 6.281 1.00 38.28 82 SER A N 1
ATOM 658 C CA . SER A 1 82 ? 8.328 -23.700 6.349 1.00 38.28 82 SER A CA 1
ATOM 659 C C . SER A 1 82 ? 8.727 -22.221 6.314 1.00 38.28 82 SER A C 1
ATOM 661 O O . SER A 1 82 ? 9.825 -21.873 6.739 1.00 38.28 82 SER A O 1
ATOM 663 N N . HIS A 1 83 ? 7.826 -21.314 5.915 1.00 43.34 83 HIS A N 1
ATOM 664 C CA . HIS A 1 83 ? 8.137 -19.880 5.796 1.00 43.34 83 HIS A CA 1
ATOM 665 C C . HIS A 1 83 ? 7.504 -18.970 6.868 1.00 43.34 83 HIS A C 1
ATOM 667 O O . HIS A 1 83 ? 7.936 -17.828 7.030 1.00 43.34 83 HIS A O 1
ATOM 673 N N . ILE A 1 84 ? 6.552 -19.468 7.667 1.00 41.78 84 ILE A N 1
ATOM 674 C CA . ILE A 1 84 ? 5.836 -18.682 8.699 1.00 41.78 84 ILE A CA 1
ATOM 675 C C . ILE A 1 84 ? 6.700 -18.421 9.951 1.00 41.78 84 ILE A C 1
ATOM 677 O O . ILE A 1 84 ? 6.435 -17.496 10.717 1.00 41.78 84 ILE A O 1
ATOM 681 N N . SER A 1 85 ? 7.800 -19.158 10.140 1.00 34.94 85 SER A N 1
ATOM 682 C CA . SER A 1 85 ? 8.714 -18.928 11.270 1.00 34.94 85 SER A CA 1
ATOM 683 C C . SER A 1 85 ? 9.381 -17.550 11.232 1.00 34.94 85 SER A C 1
ATOM 685 O O . SER A 1 85 ? 9.737 -17.029 12.284 1.00 34.94 85 SER A O 1
ATOM 687 N N . LYS A 1 86 ? 9.549 -16.943 10.048 1.00 38.19 86 LYS A N 1
ATOM 688 C CA . LYS A 1 86 ? 10.233 -15.649 9.920 1.00 38.19 86 LYS A CA 1
ATOM 689 C C . LYS A 1 86 ? 9.310 -14.465 10.207 1.00 38.19 86 LYS A C 1
ATOM 691 O O . LYS A 1 86 ? 9.786 -13.467 10.726 1.00 38.19 86 LYS A O 1
ATOM 696 N N . SER A 1 87 ? 8.000 -14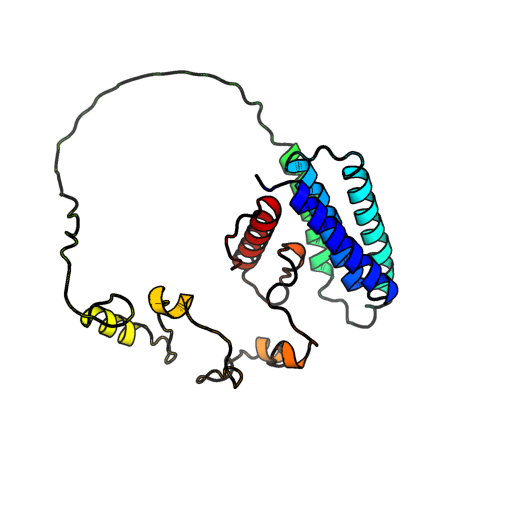.568 9.953 1.00 39.34 87 SER A N 1
ATOM 697 C CA . SER A 1 87 ? 7.047 -13.467 10.189 1.00 39.34 87 SER A CA 1
ATOM 698 C C . SER A 1 87 ? 6.740 -13.234 11.673 1.00 39.34 87 SER A C 1
ATOM 700 O O . SER A 1 87 ? 6.523 -12.094 12.078 1.00 39.34 87 SER A O 1
ATOM 702 N N . LYS A 1 88 ? 6.801 -14.283 12.505 1.00 37.69 88 LYS A N 1
ATOM 703 C CA . LYS A 1 88 ? 6.646 -14.169 13.967 1.00 37.69 88 LYS A CA 1
ATOM 704 C C . LYS A 1 88 ? 7.773 -13.360 14.626 1.00 37.69 88 LYS A C 1
ATOM 706 O O . LYS A 1 88 ? 7.525 -12.686 15.618 1.00 37.69 88 LYS A O 1
ATOM 711 N N . VAL A 1 89 ? 8.972 -13.365 14.040 1.00 38.72 89 VAL A N 1
ATOM 712 C CA . VAL A 1 89 ? 10.137 -12.609 14.538 1.00 38.72 89 VAL A CA 1
ATOM 713 C C . VAL A 1 89 ? 9.929 -11.095 14.398 1.00 38.72 89 VAL A C 1
ATOM 715 O O . VAL A 1 89 ? 10.294 -10.338 15.290 1.00 38.72 89 VAL A O 1
ATOM 718 N N . TRP A 1 90 ? 9.265 -10.641 13.331 1.00 38.09 90 TRP A N 1
ATOM 719 C CA . TRP A 1 90 ? 9.044 -9.211 13.075 1.00 38.09 90 TRP A CA 1
ATOM 720 C C . TRP A 1 90 ? 8.031 -8.557 14.022 1.00 38.09 90 TRP A C 1
ATOM 722 O O . TRP A 1 90 ? 8.165 -7.373 14.326 1.00 38.09 90 TRP A O 1
ATOM 732 N N . LEU A 1 91 ? 7.045 -9.313 14.520 1.00 37.72 91 LEU A N 1
ATOM 733 C CA . LEU A 1 91 ? 6.102 -8.809 15.526 1.00 37.72 91 LEU A CA 1
ATOM 734 C C . LEU A 1 91 ? 6.795 -8.540 16.869 1.00 37.72 91 LEU A C 1
ATOM 736 O O . LEU A 1 91 ? 6.532 -7.507 17.474 1.00 37.72 91 LEU A O 1
ATOM 740 N N . HIS A 1 92 ? 7.729 -9.402 17.278 1.00 39.41 92 HIS A N 1
ATOM 741 C CA . HIS A 1 92 ? 8.536 -9.182 18.482 1.00 39.41 92 HIS A CA 1
ATOM 742 C C . HIS A 1 92 ? 9.544 -8.035 18.306 1.00 39.41 92 HIS A C 1
ATOM 744 O O . HIS A 1 92 ? 9.698 -7.217 19.210 1.00 39.41 92 HIS A O 1
ATOM 750 N N . LEU A 1 93 ? 10.155 -7.899 17.122 1.00 42.03 93 LEU A N 1
ATOM 751 C CA . LEU A 1 93 ? 11.112 -6.821 16.835 1.00 42.03 93 LEU A CA 1
ATOM 752 C C . LEU A 1 93 ? 10.459 -5.424 16.871 1.00 42.03 93 LEU A C 1
ATOM 754 O O . LEU A 1 93 ? 11.064 -4.454 17.323 1.00 42.03 93 LEU A O 1
ATOM 758 N N . ALA A 1 94 ? 9.204 -5.308 16.426 1.00 41.72 94 ALA A N 1
ATOM 759 C CA . ALA A 1 94 ? 8.441 -4.060 16.509 1.00 41.72 94 ALA A CA 1
ATOM 760 C C . ALA A 1 94 ? 8.083 -3.677 17.961 1.00 41.72 94 ALA A C 1
ATOM 762 O O . ALA A 1 94 ? 7.951 -2.493 18.277 1.00 41.72 94 ALA A O 1
ATOM 763 N N . GLU A 1 95 ? 7.937 -4.668 18.842 1.00 50.25 95 GLU A N 1
ATOM 764 C CA . GLU A 1 95 ? 7.684 -4.484 20.274 1.00 50.25 95 GLU A CA 1
ATOM 765 C C . GLU A 1 95 ? 8.973 -4.086 21.021 1.00 50.25 95 GLU A C 1
ATOM 767 O O . GLU A 1 95 ? 8.952 -3.167 21.842 1.00 50.25 95 GLU A O 1
ATOM 772 N N . GLU A 1 96 ? 10.122 -4.660 20.644 1.00 46.22 96 GLU A N 1
ATOM 773 C CA . GLU A 1 96 ? 11.448 -4.266 21.151 1.00 46.22 96 GLU A CA 1
ATOM 774 C C . GLU A 1 96 ? 11.863 -2.852 20.709 1.00 46.22 96 GLU A C 1
ATOM 776 O O . GLU A 1 96 ? 12.389 -2.077 21.513 1.00 46.22 96 GLU A O 1
ATOM 781 N N . LEU A 1 97 ? 11.571 -2.459 19.464 1.00 44.22 97 LEU A N 1
ATOM 782 C CA . LEU A 1 97 ? 11.872 -1.110 18.969 1.00 44.22 97 LEU A CA 1
ATOM 783 C C . LEU A 1 97 ? 11.038 -0.024 19.669 1.00 44.22 97 LEU A C 1
ATOM 785 O O . LEU A 1 97 ? 11.541 1.077 19.902 1.00 44.22 97 LEU A O 1
ATOM 789 N N . LYS A 1 98 ? 9.801 -0.332 20.085 1.00 48.56 98 LYS A N 1
ATOM 790 C CA . LYS A 1 98 ? 8.999 0.569 20.935 1.00 48.56 98 LYS A CA 1
ATOM 791 C C . LYS A 1 98 ? 9.625 0.769 22.320 1.00 48.56 98 LYS A C 1
ATOM 793 O O . LYS A 1 98 ? 9.607 1.887 22.831 1.00 48.56 98 LYS A O 1
ATOM 798 N N . ALA A 1 99 ? 10.216 -0.278 22.898 1.00 45.56 99 ALA A N 1
ATOM 799 C CA . ALA A 1 99 ? 10.884 -0.207 24.198 1.00 45.56 99 ALA A CA 1
ATOM 800 C C . ALA A 1 99 ? 12.225 0.553 24.146 1.00 45.56 99 ALA A C 1
ATOM 802 O O . ALA A 1 99 ? 12.606 1.190 25.129 1.00 45.56 99 ALA A O 1
ATOM 803 N N . TYR A 1 100 ? 12.928 0.528 23.009 1.00 38.78 100 TYR A N 1
ATOM 804 C CA . TYR A 1 100 ? 14.181 1.266 22.817 1.00 38.78 100 TYR A CA 1
ATOM 805 C C . TYR A 1 100 ? 13.956 2.785 22.726 1.00 38.78 100 TYR A C 1
ATOM 807 O O . TYR A 1 100 ? 14.626 3.551 23.417 1.00 38.78 100 TYR A O 1
ATOM 815 N N . VAL A 1 101 ? 12.943 3.227 21.971 1.00 43.34 101 VAL A N 1
ATOM 816 C CA . VAL A 1 101 ? 12.607 4.657 21.797 1.00 43.34 101 VAL A CA 1
ATOM 817 C C . VAL A 1 101 ? 12.147 5.323 23.104 1.00 43.34 101 VAL A C 1
ATOM 819 O O . VAL A 1 101 ? 12.385 6.511 23.303 1.00 43.34 101 VAL A O 1
ATOM 822 N N . GLN A 1 102 ? 11.550 4.569 24.032 1.00 43.09 102 GLN A N 1
ATOM 823 C CA . GLN A 1 102 ? 11.207 5.065 25.374 1.00 43.09 102 GLN A CA 1
ATOM 824 C C . GLN A 1 102 ? 12.410 5.147 26.325 1.00 43.09 102 GLN A C 1
ATOM 826 O O . GLN A 1 102 ? 12.352 5.873 27.314 1.00 43.09 102 GLN A O 1
ATOM 831 N N . ARG A 1 103 ? 13.498 4.418 26.045 1.00 40.50 103 ARG A N 1
ATOM 832 C CA . ARG A 1 103 ? 14.674 4.327 26.925 1.00 40.50 103 ARG A CA 1
ATOM 833 C C . ARG A 1 103 ? 15.772 5.338 26.571 1.00 40.50 103 ARG A C 1
ATOM 835 O O . ARG A 1 103 ? 16.623 5.617 27.407 1.00 40.50 103 ARG A O 1
ATOM 842 N N . THR A 1 104 ? 15.741 5.915 25.370 1.00 36.59 104 THR A N 1
ATOM 843 C CA . THR A 1 104 ? 16.691 6.940 24.911 1.00 36.59 104 THR A CA 1
ATOM 844 C C . THR A 1 104 ? 15.981 8.253 24.584 1.00 36.59 104 THR A C 1
ATOM 846 O O . THR A 1 104 ? 15.943 8.681 23.433 1.00 36.59 104 THR A O 1
ATOM 849 N N . GLN A 1 105 ? 15.428 8.915 25.599 1.00 34.56 105 GLN A N 1
ATOM 850 C CA . GLN A 1 105 ? 15.331 10.374 25.567 1.00 34.56 105 GLN A CA 1
ATOM 851 C C . GLN A 1 105 ? 16.479 10.945 26.404 1.00 34.56 105 GLN A C 1
ATOM 853 O O . GLN A 1 105 ? 16.511 10.698 27.610 1.00 34.56 105 GLN A O 1
ATOM 858 N N . PRO A 1 106 ? 17.439 11.683 25.819 1.00 36.56 106 PRO A N 1
ATOM 859 C CA . PRO A 1 106 ? 18.294 12.543 26.619 1.00 36.56 106 PRO A CA 1
ATOM 860 C C . PRO A 1 106 ? 17.463 13.743 27.112 1.00 36.56 106 PRO A C 1
ATOM 862 O O . PRO A 1 106 ? 16.588 14.218 26.380 1.00 36.56 106 PRO A O 1
ATOM 865 N N . PRO A 1 107 ? 17.704 14.252 28.332 1.00 35.25 107 PRO A N 1
ATOM 866 C CA . PRO A 1 107 ? 17.016 15.439 28.814 1.00 35.25 107 PRO A CA 1
ATOM 867 C C . PRO A 1 107 ? 17.447 16.647 27.975 1.00 35.25 107 PRO A C 1
ATOM 869 O O . PRO A 1 107 ? 18.635 16.947 27.862 1.00 35.25 107 PRO A O 1
ATOM 872 N N . CYS A 1 108 ? 16.480 17.345 27.379 1.00 30.44 108 CYS A N 1
ATOM 873 C CA . CYS A 1 108 ? 16.707 18.673 26.823 1.00 30.44 108 CYS A CA 1
ATOM 874 C C . CYS A 1 108 ? 17.085 19.627 27.961 1.00 30.44 108 CYS A C 1
ATOM 876 O O . CYS A 1 108 ? 16.275 19.884 28.849 1.00 30.44 108 CYS A O 1
ATOM 878 N N . SER A 1 109 ? 18.291 20.186 27.903 1.00 34.81 109 SER A N 1
ATOM 879 C CA . SER A 1 109 ? 18.620 21.435 28.583 1.00 34.81 109 SER A CA 1
ATOM 880 C C . SER A 1 109 ? 18.813 22.523 27.534 1.00 34.81 109 SER A C 1
ATOM 882 O O . SER A 1 109 ? 19.758 22.478 26.743 1.00 34.81 109 SER A O 1
ATOM 884 N N . ASP A 1 110 ? 17.904 23.495 27.549 1.00 40.03 110 ASP A N 1
ATOM 885 C CA . ASP A 1 110 ? 18.067 24.790 26.905 1.00 40.03 110 ASP A CA 1
ATOM 886 C C . ASP A 1 110 ? 19.385 25.436 27.335 1.00 40.03 110 ASP A C 1
ATOM 888 O O . ASP A 1 110 ? 19.672 25.561 28.526 1.00 40.03 110 ASP A O 1
ATOM 892 N N . SER A 1 111 ? 20.181 25.901 26.375 1.00 33.81 111 SER A N 1
ATOM 893 C CA . SER A 1 111 ? 21.224 26.899 26.621 1.00 33.81 111 SER A CA 1
ATOM 894 C C . SER A 1 111 ? 21.516 27.666 25.340 1.00 33.81 111 SER A C 1
ATOM 896 O O . SER A 1 111 ? 22.163 27.184 24.413 1.00 33.81 111 SER A O 1
ATOM 898 N N . ARG A 1 112 ? 21.024 28.906 25.316 1.00 44.38 112 ARG A N 1
ATOM 899 C CA . ARG A 1 112 ? 21.545 29.981 24.473 1.00 44.38 112 ARG A CA 1
ATOM 900 C C . ARG A 1 112 ? 23.037 30.149 24.773 1.00 44.38 112 ARG A C 1
ATOM 902 O O . ARG A 1 112 ? 23.382 30.347 25.933 1.00 44.38 112 ARG A O 1
ATOM 909 N N . SER A 1 113 ? 23.896 30.167 23.758 1.00 33.00 113 SER A N 1
ATOM 910 C CA . SER A 1 113 ? 25.173 30.876 23.862 1.00 33.00 113 SER A CA 1
ATOM 911 C C . SER A 1 113 ? 25.726 31.237 22.489 1.00 33.00 113 SER A C 1
ATOM 913 O O . SER A 1 113 ? 25.909 30.388 21.618 1.00 33.00 113 SER A O 1
ATOM 915 N N . SER A 1 114 ? 25.958 32.533 22.329 1.00 37.50 114 SER A N 1
ATOM 916 C CA . SER A 1 114 ? 26.663 33.186 21.236 1.00 37.50 114 SER A CA 1
ATOM 917 C C . SER A 1 114 ? 28.166 33.168 21.512 1.00 37.50 114 SER A C 1
ATOM 919 O O . SER A 1 114 ? 28.552 33.450 22.639 1.00 37.50 114 SER A O 1
ATOM 921 N N . CYS A 1 115 ? 29.002 32.937 20.497 1.00 26.00 115 CYS A N 1
ATOM 922 C CA . CYS A 1 115 ? 30.413 33.369 20.399 1.00 26.00 115 CYS A CA 1
ATOM 923 C C . CYS A 1 115 ? 31.027 32.690 19.164 1.00 26.00 115 CYS A C 1
ATOM 925 O O . CYS A 1 115 ? 30.667 31.561 18.865 1.00 26.00 115 CYS A O 1
ATOM 927 N N . SER A 1 116 ? 32.024 33.182 18.443 1.00 31.94 116 SER A N 1
ATOM 928 C CA . SER A 1 116 ? 32.617 34.496 18.192 1.00 31.94 116 SER A CA 1
ATOM 929 C C . SER A 1 116 ? 33.759 34.207 17.217 1.00 31.94 116 SER A C 1
ATOM 931 O O . SER A 1 116 ? 34.475 33.222 17.382 1.00 31.94 116 SER A O 1
ATOM 933 N N . THR A 1 117 ? 33.909 35.078 16.229 1.00 33.47 117 THR A N 1
ATOM 934 C CA . THR A 1 117 ? 35.137 35.438 15.513 1.00 33.47 117 THR A CA 1
ATOM 935 C C . THR A 1 117 ? 36.426 34.764 15.988 1.00 33.47 117 THR A C 1
ATOM 937 O O . THR A 1 117 ? 36.899 35.086 17.071 1.00 33.47 117 THR A O 1
ATOM 940 N N . LEU A 1 118 ? 37.076 33.997 15.107 1.00 30.20 118 LEU A N 1
ATOM 941 C CA . LEU A 1 118 ? 38.525 34.086 14.916 1.00 30.20 118 LEU A CA 1
ATOM 942 C C . LEU A 1 118 ? 38.886 33.887 13.440 1.00 30.20 118 LEU A C 1
ATOM 944 O O . LEU A 1 118 ? 38.415 32.992 12.745 1.00 30.20 118 LEU A O 1
ATOM 948 N N . THR A 1 119 ? 39.709 34.820 12.994 1.00 32.91 119 THR A N 1
ATOM 949 C CA . THR A 1 119 ? 40.269 35.035 11.669 1.00 32.91 119 THR A CA 1
ATOM 950 C C . THR A 1 119 ? 41.496 34.163 11.422 1.00 32.91 119 THR A C 1
ATOM 952 O O . THR A 1 119 ? 42.394 34.137 12.260 1.00 32.91 119 THR A O 1
ATOM 955 N N . SER A 1 120 ? 41.632 33.619 10.215 1.00 32.84 120 SER A N 1
ATOM 956 C CA . SER A 1 120 ? 42.925 33.525 9.523 1.00 32.84 120 SER A CA 1
ATOM 957 C C . SER A 1 120 ? 42.686 33.352 8.022 1.00 32.84 120 SER A C 1
ATOM 959 O O . SER A 1 120 ? 41.901 32.519 7.577 1.00 32.84 120 SER A O 1
ATOM 961 N N . GLY A 1 121 ? 43.281 34.252 7.240 1.00 29.98 121 GLY A N 1
ATOM 962 C CA . GLY A 1 121 ? 43.056 34.364 5.805 1.00 29.98 121 GLY A CA 1
ATOM 963 C C . GLY A 1 121 ? 43.950 33.451 4.972 1.00 29.98 121 GLY A C 1
ATOM 964 O O . GLY A 1 121 ? 45.083 33.171 5.346 1.00 29.98 121 GLY A O 1
ATOM 965 N N . ALA A 1 122 ? 43.453 33.083 3.791 1.00 31.47 122 ALA A N 1
ATOM 966 C CA . ALA A 1 122 ? 44.269 32.792 2.617 1.00 31.47 122 ALA A CA 1
ATOM 967 C C . ALA A 1 122 ? 43.429 32.936 1.331 1.00 31.47 122 ALA A C 1
ATOM 969 O O . ALA A 1 122 ? 42.466 32.214 1.105 1.00 31.47 122 ALA A O 1
ATOM 970 N N . SER A 1 123 ? 43.819 33.928 0.530 1.00 30.34 123 SER A N 1
ATOM 971 C CA . SER A 1 123 ? 43.690 34.101 -0.924 1.00 30.34 123 SER A CA 1
ATOM 972 C C . SER A 1 123 ? 42.450 33.630 -1.701 1.00 30.34 123 SER A C 1
ATOM 974 O O . SER A 1 123 ? 42.215 32.456 -1.968 1.00 30.34 123 SER A O 1
ATOM 976 N N . LYS A 1 124 ? 41.780 34.649 -2.252 1.00 39.62 124 LYS A N 1
ATOM 977 C CA . LYS A 1 124 ? 40.811 34.634 -3.353 1.00 39.62 124 LYS A CA 1
ATOM 978 C C . LYS A 1 124 ? 41.340 33.905 -4.601 1.00 39.62 124 LYS A C 1
ATOM 980 O O . LYS A 1 124 ? 42.338 34.334 -5.175 1.00 39.62 124 LYS A O 1
ATOM 985 N N . LYS A 1 125 ? 40.562 32.952 -5.124 1.00 32.31 125 LYS A N 1
ATOM 986 C CA . LYS A 1 125 ? 40.357 32.766 -6.572 1.00 32.31 125 LYS A CA 1
ATOM 987 C C . LYS A 1 125 ? 38.887 32.447 -6.828 1.00 32.31 125 LYS A C 1
ATOM 989 O O . LYS A 1 125 ? 38.399 31.369 -6.517 1.00 32.31 125 LYS A O 1
ATOM 994 N N . SER A 1 126 ? 38.186 33.432 -7.375 1.00 32.84 126 SER A N 1
ATOM 995 C CA . SER A 1 126 ? 36.837 33.308 -7.912 1.00 32.84 126 SER A CA 1
ATOM 996 C C . SER A 1 126 ? 36.878 32.489 -9.202 1.00 32.84 126 SER A C 1
ATOM 998 O O . SER A 1 126 ? 37.512 32.904 -10.174 1.00 32.84 126 SER A O 1
ATOM 1000 N N . HIS A 1 127 ? 36.191 31.354 -9.238 1.00 33.44 127 HIS A N 1
ATOM 1001 C CA . HIS A 1 127 ? 35.674 30.794 -10.485 1.00 33.44 127 HIS A CA 1
ATOM 1002 C C . HIS A 1 127 ? 34.164 30.970 -10.437 1.00 33.44 127 HIS A C 1
ATOM 1004 O O . HIS A 1 127 ? 33.489 30.456 -9.547 1.00 33.44 127 HIS A O 1
ATOM 1010 N N . GLY A 1 128 ? 33.678 31.844 -11.317 1.00 29.84 128 GLY A N 1
ATOM 1011 C CA . GLY A 1 128 ? 32.281 32.227 -11.392 1.00 29.84 128 GLY A CA 1
ATOM 1012 C C . GLY A 1 128 ? 31.416 31.017 -11.700 1.00 29.84 128 GLY A C 1
ATOM 1013 O O . GLY A 1 128 ? 31.662 30.291 -12.659 1.00 29.84 128 GLY A O 1
ATOM 1014 N N . PHE A 1 129 ? 30.376 30.830 -10.897 1.00 30.00 129 PHE A N 1
ATOM 1015 C CA . PHE A 1 129 ? 29.236 30.033 -11.306 1.00 30.00 129 PHE A CA 1
ATOM 1016 C C . PHE A 1 129 ? 28.584 30.741 -12.495 1.00 30.00 129 PHE A C 1
ATOM 1018 O O . PHE A 1 129 ? 27.961 31.794 -12.342 1.00 30.00 129 PHE A O 1
ATOM 1025 N N . HIS A 1 130 ? 28.749 30.170 -13.687 1.00 33.19 130 HIS A N 1
ATOM 1026 C CA . HIS A 1 130 ? 27.900 30.482 -14.825 1.00 33.19 130 HIS A CA 1
ATOM 1027 C C . HIS A 1 130 ? 26.459 30.124 -14.444 1.00 33.19 130 HIS A C 1
ATOM 1029 O O . HIS A 1 130 ? 26.094 28.954 -14.376 1.00 33.19 130 HIS A O 1
ATOM 1035 N N . LYS A 1 131 ? 25.633 31.141 -14.188 1.00 36.59 131 LYS A N 1
ATOM 1036 C CA . LYS A 1 131 ? 24.183 31.019 -14.361 1.00 36.59 131 LYS A CA 1
ATOM 1037 C C . LYS A 1 131 ? 23.938 30.759 -15.851 1.00 36.59 131 LYS A C 1
ATOM 1039 O O . LYS A 1 131 ? 24.334 31.618 -16.645 1.00 36.59 131 LYS A O 1
ATOM 1044 N N . PRO A 1 132 ? 23.292 29.656 -16.265 1.00 37.81 132 PRO A N 1
ATOM 1045 C CA . PRO A 1 132 ? 22.770 29.590 -17.613 1.00 37.81 132 PRO A CA 1
ATOM 1046 C C . PRO A 1 132 ? 21.642 30.611 -17.702 1.00 37.81 132 PRO A C 1
ATOM 1048 O O . PRO A 1 132 ? 20.676 30.599 -16.937 1.00 37.81 132 PRO A O 1
ATOM 1051 N N . ASN A 1 133 ? 21.855 31.556 -18.600 1.00 34.19 133 ASN A N 1
ATOM 1052 C CA . ASN A 1 133 ? 20.917 32.581 -18.986 1.00 34.19 133 ASN A CA 1
ATOM 1053 C C . ASN A 1 133 ? 19.750 31.886 -19.698 1.00 34.19 133 ASN A C 1
ATOM 1055 O O . ASN A 1 133 ? 19.941 31.290 -20.756 1.00 34.19 133 ASN A O 1
ATOM 1059 N N . MET A 1 134 ? 18.560 31.918 -19.103 1.00 45.50 134 MET A N 1
ATOM 1060 C CA . MET A 1 134 ? 17.348 31.381 -19.715 1.00 45.50 134 MET A CA 1
ATOM 1061 C C . MET A 1 134 ? 16.852 32.395 -20.752 1.00 45.50 134 MET A C 1
ATOM 1063 O O . MET A 1 134 ? 15.964 33.199 -20.478 1.00 45.50 134 MET A O 1
ATOM 1067 N N . SER A 1 135 ? 17.485 32.406 -21.929 1.00 40.56 135 SER A N 1
ATOM 1068 C CA . SER A 1 135 ? 16.959 33.104 -23.101 1.00 40.56 135 SER A CA 1
ATOM 1069 C C . SER A 1 135 ? 16.085 32.147 -23.901 1.00 40.56 135 SER A C 1
ATOM 1071 O O . SER A 1 135 ? 16.545 31.151 -24.453 1.00 40.56 135 SER A O 1
ATOM 1073 N N . SER A 1 136 ? 14.808 32.489 -23.910 1.00 47.59 136 SER A N 1
ATOM 1074 C CA . SER A 1 136 ? 13.687 31.870 -24.597 1.00 47.59 136 SER A CA 1
ATOM 1075 C C . SER A 1 136 ? 13.862 31.653 -26.103 1.00 47.59 136 SER A C 1
ATOM 1077 O O . SER A 1 136 ? 14.407 32.507 -26.798 1.00 47.59 136 SER A O 1
ATOM 1079 N N . SER A 1 137 ? 13.165 30.606 -26.561 1.00 47.28 137 SER A N 1
ATOM 1080 C CA . SER A 1 137 ? 12.698 30.315 -27.924 1.00 47.28 137 SER A CA 1
ATOM 1081 C C . SER A 1 137 ? 13.727 29.745 -28.898 1.00 47.28 137 SER A C 1
ATOM 1083 O O . SER A 1 137 ? 14.542 30.472 -29.449 1.00 47.28 137 SER A O 1
ATOM 1085 N N . LEU A 1 138 ? 13.559 28.464 -29.254 1.00 39.41 138 LEU A N 1
ATOM 1086 C CA . LEU A 1 138 ? 12.790 28.062 -30.443 1.00 39.41 138 LEU A CA 1
ATOM 1087 C C . LEU A 1 138 ? 12.640 26.523 -30.512 1.00 39.41 138 LEU A C 1
ATOM 1089 O O . LEU A 1 138 ? 13.622 25.806 -30.609 1.00 39.41 138 LEU A O 1
ATOM 1093 N N . LYS A 1 139 ? 11.379 26.064 -30.513 1.00 48.69 139 LYS A N 1
ATOM 1094 C CA . LYS A 1 139 ? 10.851 24.828 -31.132 1.00 48.69 139 LYS A CA 1
ATOM 1095 C C . LYS A 1 139 ? 11.659 23.526 -30.943 1.00 48.69 139 LYS A C 1
ATOM 1097 O O . LYS A 1 139 ? 12.470 23.172 -31.788 1.00 48.69 139 LYS A O 1
ATOM 1102 N N . GLY A 1 140 ? 11.289 22.739 -29.937 1.00 40.38 140 GLY A N 1
ATOM 1103 C CA . GLY A 1 140 ? 11.595 21.309 -29.865 1.00 40.38 140 GLY A CA 1
ATOM 1104 C C . GLY A 1 140 ? 10.477 20.608 -29.103 1.00 40.38 140 GLY A C 1
ATOM 1105 O O . GLY A 1 140 ? 10.142 21.080 -28.025 1.00 40.38 140 GLY A O 1
ATOM 1106 N N . ASP A 1 141 ? 9.859 19.622 -29.760 1.00 56.38 141 ASP A N 1
ATOM 1107 C CA . ASP A 1 141 ? 9.000 18.492 -29.337 1.00 56.38 141 ASP A CA 1
ATOM 1108 C C . ASP A 1 141 ? 8.404 18.417 -27.900 1.00 56.38 141 ASP A C 1
ATOM 1110 O O . ASP A 1 141 ? 8.873 19.062 -26.962 1.00 56.38 141 ASP A O 1
ATOM 1114 N N . PRO A 1 142 ? 7.342 17.612 -27.669 1.00 53.69 142 PRO A N 1
ATOM 1115 C CA . PRO A 1 142 ? 6.678 17.551 -26.373 1.00 53.69 142 PRO A CA 1
ATOM 1116 C C . PRO A 1 142 ? 7.624 16.938 -25.328 1.00 53.69 142 PRO A C 1
ATOM 1118 O O . PRO A 1 142 ? 7.783 15.728 -25.242 1.00 53.69 142 PRO A O 1
ATOM 1121 N N . GLY A 1 143 ? 8.285 17.794 -24.549 1.00 64.19 143 GLY A N 1
ATOM 1122 C CA . GLY A 1 143 ? 9.252 17.374 -23.531 1.00 64.19 143 GLY A CA 1
ATOM 1123 C C . GLY A 1 143 ? 10.320 18.412 -23.185 1.00 64.19 143 GLY A C 1
ATOM 1124 O O . GLY A 1 143 ? 10.907 18.315 -22.116 1.00 64.19 143 GLY A O 1
ATOM 1125 N N . GLY A 1 144 ? 10.544 19.428 -24.028 1.00 75.94 144 GLY A N 1
ATOM 1126 C CA . GLY A 1 144 ? 11.488 20.513 -23.717 1.00 75.94 144 GLY A CA 1
ATOM 1127 C C . GLY A 1 144 ? 12.973 20.165 -23.891 1.00 75.94 144 GLY A C 1
ATOM 1128 O O . GLY A 1 144 ? 13.815 20.912 -23.404 1.00 75.94 144 GLY A O 1
ATOM 1129 N N . PHE A 1 145 ? 13.284 19.072 -24.592 1.00 81.62 145 PHE A N 1
ATOM 1130 C CA . PHE A 1 145 ? 14.650 18.656 -24.928 1.00 81.62 145 PHE A CA 1
ATOM 1131 C C . PHE A 1 145 ? 15.089 19.200 -26.291 1.00 81.62 145 PHE A C 1
ATOM 1133 O O . PHE A 1 145 ? 14.264 19.362 -27.199 1.00 81.62 145 PHE A O 1
ATOM 1140 N N . THR A 1 146 ? 16.389 19.450 -26.457 1.00 87.75 146 THR A N 1
ATOM 1141 C CA . THR A 1 146 ? 16.967 19.766 -27.772 1.00 87.75 146 THR A CA 1
ATOM 1142 C C . THR A 1 146 ? 17.055 18.519 -28.656 1.00 87.75 146 THR A C 1
ATOM 1144 O O . THR A 1 146 ? 16.911 17.384 -28.199 1.00 87.75 146 THR A O 1
ATOM 1147 N N . VAL A 1 147 ? 17.303 18.715 -29.954 1.00 86.19 147 VAL A N 1
ATOM 1148 C CA . VAL A 1 147 ? 17.454 17.605 -30.909 1.00 86.19 147 VAL A CA 1
ATOM 1149 C C . VAL A 1 147 ? 18.643 16.715 -30.532 1.00 86.19 147 VAL A C 1
ATOM 1151 O O . VAL A 1 147 ? 18.552 15.492 -30.615 1.00 86.19 147 VAL A O 1
ATOM 1154 N N . GLU A 1 148 ? 19.738 17.318 -30.074 1.00 89.69 148 GLU A N 1
ATOM 1155 C CA . GLU A 1 148 ? 20.942 16.614 -29.635 1.00 89.69 148 GLU A CA 1
ATOM 1156 C C . GLU A 1 148 ? 20.682 15.803 -28.360 1.00 89.69 148 GLU A C 1
ATOM 1158 O O . GLU A 1 148 ? 21.102 14.651 -28.268 1.00 89.69 148 GLU A O 1
ATOM 1163 N N . GLU A 1 149 ? 19.951 16.371 -27.396 1.00 88.88 149 GLU A N 1
ATOM 1164 C CA . GLU A 1 149 ? 19.555 15.672 -26.169 1.00 88.88 149 GLU A CA 1
ATOM 1165 C C . GLU A 1 149 ? 18.650 14.476 -26.474 1.00 88.88 149 GLU A C 1
ATOM 1167 O O . GLU A 1 149 ? 18.865 13.393 -25.932 1.00 88.88 149 GLU A O 1
ATOM 1172 N N . LEU A 1 150 ? 17.683 14.634 -27.383 1.00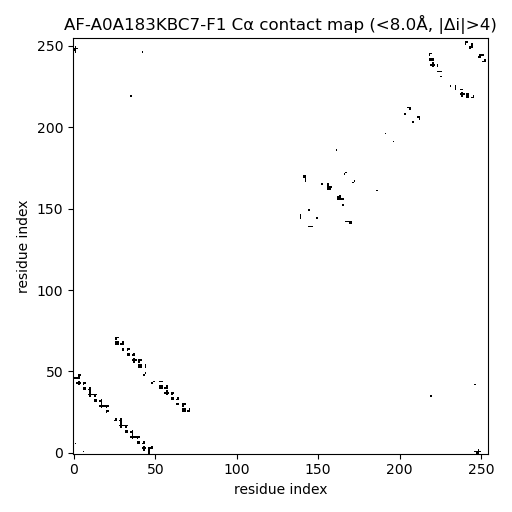 85.25 150 LEU A N 1
ATOM 1173 C CA . LEU A 1 150 ? 16.823 13.533 -27.822 1.00 85.25 150 LEU A CA 1
ATOM 1174 C C . LEU A 1 150 ? 17.623 12.408 -28.488 1.00 85.25 150 LEU A C 1
ATOM 1176 O O . LEU A 1 150 ? 17.318 11.238 -28.267 1.00 85.25 150 LEU A O 1
ATOM 1180 N N . GLU A 1 151 ? 18.652 12.730 -29.270 1.00 88.38 151 GLU A N 1
ATOM 1181 C CA . GLU A 1 151 ? 19.506 11.721 -29.905 1.00 88.38 151 GLU A CA 1
ATOM 1182 C C . GLU A 1 151 ? 20.361 10.960 -28.876 1.00 88.38 151 GLU A C 1
ATOM 1184 O O . GLU A 1 151 ? 20.487 9.730 -28.929 1.00 88.38 151 GLU A O 1
ATOM 1189 N N . VAL A 1 152 ? 20.880 11.667 -27.869 1.00 91.38 152 VAL A N 1
ATOM 1190 C CA . VAL A 1 152 ? 21.550 11.033 -26.724 1.00 91.38 152 VAL A CA 1
ATOM 1191 C C . VAL A 1 152 ? 20.574 10.136 -25.965 1.00 91.38 152 VAL A C 1
ATOM 1193 O O . VAL A 1 152 ? 20.907 8.989 -25.671 1.00 91.38 152 VAL A O 1
ATOM 1196 N N . LEU A 1 153 ? 19.358 10.604 -25.679 1.00 89.00 153 LEU A N 1
ATOM 1197 C CA . LEU A 1 153 ? 18.344 9.798 -25.002 1.00 89.00 153 LEU A CA 1
ATOM 1198 C C . LEU A 1 153 ? 18.003 8.548 -25.813 1.00 89.00 153 LEU A C 1
ATOM 1200 O O . LEU A 1 153 ? 18.040 7.459 -25.252 1.00 89.00 153 LEU A O 1
ATOM 1204 N N . ARG A 1 154 ? 17.763 8.650 -27.125 1.00 86.00 154 ARG A N 1
ATOM 1205 C CA . ARG A 1 154 ? 17.481 7.478 -27.978 1.00 86.00 154 ARG A CA 1
ATOM 1206 C C . ARG A 1 154 ? 18.599 6.443 -27.937 1.00 86.00 154 ARG A C 1
ATOM 1208 O O . ARG A 1 154 ? 18.327 5.259 -27.763 1.00 86.00 154 ARG A O 1
ATOM 1215 N N . SER A 1 155 ? 19.848 6.884 -28.078 1.00 88.50 155 SER A N 1
ATOM 1216 C CA . SER A 1 155 ? 20.998 5.972 -28.084 1.00 88.50 155 SER A CA 1
ATOM 1217 C C . SER A 1 155 ? 21.261 5.342 -26.711 1.00 88.50 155 SER A C 1
ATOM 1219 O O . SER A 1 155 ? 21.612 4.167 -26.636 1.00 88.50 155 SER A O 1
ATOM 1221 N N . THR A 1 156 ? 21.047 6.086 -25.622 1.00 91.12 156 THR A N 1
ATOM 1222 C CA . THR A 1 156 ? 21.296 5.617 -24.245 1.00 91.12 156 THR A CA 1
ATOM 1223 C C . THR A 1 156 ? 20.118 4.879 -23.608 1.00 91.12 156 THR A C 1
ATOM 1225 O O . THR A 1 156 ? 20.312 4.160 -22.629 1.00 91.12 156 THR A O 1
ATOM 1228 N N . SER A 1 157 ? 18.917 4.989 -24.181 1.00 92.12 157 SER A N 1
ATOM 1229 C CA . SER A 1 157 ? 17.711 4.292 -23.708 1.00 92.12 157 SER A CA 1
ATOM 1230 C C . SER A 1 157 ? 17.733 2.793 -24.002 1.00 92.12 157 SER A C 1
ATOM 1232 O O . SER A 1 157 ? 16.928 2.053 -23.448 1.00 92.12 157 SER A O 1
ATOM 1234 N N . VAL A 1 158 ? 18.635 2.299 -24.854 1.00 91.12 158 VAL A N 1
ATOM 1235 C CA . VAL A 1 158 ? 18.730 0.866 -25.159 1.00 91.12 158 VAL A CA 1
ATOM 1236 C C . VAL A 1 158 ? 19.802 0.213 -24.291 1.00 91.12 158 VAL A C 1
ATOM 1238 O O . VAL A 1 158 ? 20.998 0.334 -24.548 1.00 91.12 158 VAL A O 1
ATOM 1241 N N . ILE A 1 159 ? 19.375 -0.536 -23.274 1.00 90.38 159 ILE A N 1
ATOM 1242 C CA . ILE A 1 159 ? 20.260 -1.238 -22.338 1.00 90.38 159 ILE A CA 1
ATOM 1243 C C . ILE A 1 159 ? 20.031 -2.741 -22.493 1.00 90.38 159 ILE A C 1
ATOM 1245 O O . ILE A 1 159 ? 18.919 -3.235 -22.324 1.00 90.38 159 ILE A O 1
ATOM 1249 N N . ASN A 1 160 ? 21.089 -3.493 -22.815 1.00 88.50 160 ASN A N 1
ATOM 1250 C CA . ASN A 1 160 ? 21.025 -4.945 -23.053 1.00 88.50 160 ASN A CA 1
ATOM 1251 C C . ASN A 1 160 ? 19.965 -5.355 -24.100 1.00 88.50 160 ASN A C 1
ATOM 1253 O O . ASN A 1 160 ? 19.301 -6.381 -23.951 1.00 88.50 160 ASN A O 1
ATOM 1257 N N . GLY A 1 161 ? 19.787 -4.538 -25.144 1.00 87.00 161 GLY A N 1
ATOM 1258 C CA . GLY A 1 161 ? 18.807 -4.778 -26.210 1.00 87.00 161 GLY A CA 1
ATOM 1259 C C . GLY A 1 161 ? 17.352 -4.498 -25.822 1.00 87.00 161 GLY A C 1
ATOM 1260 O O . GLY A 1 161 ? 16.466 -4.766 -26.627 1.00 87.00 161 GLY A O 1
ATOM 1261 N N . ARG A 1 162 ? 17.101 -3.961 -24.622 1.00 88.56 162 ARG A N 1
ATOM 1262 C CA . ARG A 1 162 ? 15.777 -3.528 -24.158 1.00 88.56 162 ARG A CA 1
ATOM 1263 C C . ARG A 1 162 ? 15.707 -2.010 -24.140 1.00 88.56 162 ARG A C 1
ATOM 1265 O O . ARG A 1 162 ? 16.659 -1.351 -23.727 1.00 88.56 162 ARG A O 1
ATOM 1272 N N . GLU A 1 163 ? 14.584 -1.470 -24.590 1.00 90.56 163 GLU A N 1
ATOM 1273 C CA . GLU A 1 163 ? 14.336 -0.029 -24.606 1.00 90.56 163 GLU A CA 1
ATOM 1274 C C . GLU A 1 163 ? 13.735 0.420 -23.269 1.00 90.56 163 GLU A C 1
ATOM 1276 O O . GLU A 1 163 ? 12.669 -0.042 -22.866 1.00 90.56 163 GLU A O 1
ATOM 1281 N N . TYR A 1 164 ? 14.421 1.338 -22.600 1.00 89.44 164 TYR A N 1
ATOM 1282 C CA . TYR A 1 164 ? 14.023 1.990 -21.363 1.00 89.44 164 TYR A CA 1
ATOM 1283 C C . TYR A 1 164 ? 13.814 3.469 -21.647 1.00 89.44 164 TYR A C 1
ATOM 1285 O O . TYR A 1 164 ? 14.768 4.243 -21.683 1.00 89.44 164 TYR A O 1
ATOM 1293 N N . LEU A 1 165 ? 12.560 3.852 -21.874 1.00 85.19 165 LEU A N 1
ATOM 1294 C CA . LEU A 1 165 ? 12.223 5.241 -22.155 1.00 85.19 165 LEU A CA 1
ATOM 1295 C C . LEU A 1 165 ? 12.476 6.123 -20.918 1.00 85.19 165 LEU A C 1
ATOM 1297 O O . LEU A 1 165 ? 12.181 5.700 -19.794 1.00 85.19 165 LEU A O 1
ATOM 1301 N N . PRO A 1 166 ? 13.017 7.340 -21.102 1.00 83.62 166 PRO A N 1
ATOM 1302 C CA . PRO A 1 166 ? 13.150 8.302 -20.019 1.00 83.62 166 PRO A CA 1
ATOM 1303 C C . PRO A 1 166 ? 11.767 8.758 -19.547 1.00 83.62 166 PRO A C 1
ATOM 1305 O O . PRO A 1 166 ? 10.838 8.845 -20.344 1.00 83.62 166 PRO A O 1
ATOM 1308 N N . PHE A 1 167 ? 11.646 9.087 -18.259 1.00 82.44 167 PHE A N 1
ATOM 1309 C CA . PHE A 1 167 ? 10.422 9.684 -17.729 1.00 82.44 167 PHE A CA 1
ATOM 1310 C C . PHE A 1 167 ? 10.358 11.166 -18.119 1.00 82.44 167 PHE A C 1
ATOM 1312 O O . PHE A 1 167 ? 11.234 11.952 -17.752 1.00 82.44 167 PHE A O 1
ATOM 1319 N N . LEU A 1 168 ? 9.332 11.534 -18.876 1.00 84.31 168 LEU A N 1
ATOM 1320 C CA . LEU A 1 168 ? 9.068 12.859 -19.407 1.00 84.31 168 LEU A CA 1
ATOM 1321 C C . LEU A 1 168 ? 7.835 13.451 -18.720 1.00 84.31 168 LEU A C 1
ATOM 1323 O O . LEU A 1 168 ? 6.701 13.178 -19.110 1.00 84.31 168 LEU A O 1
ATOM 1327 N N . ASP A 1 169 ? 8.054 14.329 -17.737 1.00 81.38 169 ASP A N 1
ATOM 1328 C CA . ASP A 1 169 ? 6.991 14.931 -16.915 1.00 81.38 169 ASP A CA 1
ATOM 1329 C C . ASP A 1 169 ? 5.813 15.489 -17.735 1.00 81.38 169 ASP A C 1
ATOM 1331 O O . ASP A 1 169 ? 4.651 15.316 -17.367 1.00 81.38 169 ASP A O 1
ATOM 1335 N N . ALA A 1 170 ? 6.093 16.147 -18.865 1.00 80.69 170 ALA A N 1
ATOM 1336 C CA . ALA A 1 170 ? 5.071 16.759 -19.717 1.00 80.69 170 ALA A CA 1
ATOM 1337 C C . ALA A 1 170 ? 4.114 15.741 -20.369 1.00 80.69 170 ALA A C 1
ATOM 1339 O O . ALA A 1 170 ? 2.976 16.094 -20.684 1.00 80.69 170 ALA A O 1
ATOM 1340 N N . LEU A 1 171 ? 4.569 14.503 -20.574 1.00 81.44 171 LEU A N 1
ATOM 1341 C CA . LEU A 1 171 ? 3.824 13.437 -21.240 1.00 81.44 171 LEU A CA 1
ATOM 1342 C C . LEU A 1 171 ? 3.317 12.404 -20.230 1.00 81.44 171 LEU A C 1
ATOM 1344 O O . LEU A 1 171 ? 2.110 12.179 -20.130 1.00 81.44 171 LEU A O 1
ATOM 1348 N N . ASP A 1 172 ? 4.212 11.835 -19.426 1.00 84.62 172 ASP A N 1
ATOM 1349 C CA . ASP A 1 172 ? 3.909 10.682 -18.574 1.00 84.62 172 ASP A CA 1
ATOM 1350 C C . ASP A 1 172 ? 2.967 11.032 -17.414 1.00 84.62 172 ASP A C 1
ATOM 1352 O O . ASP A 1 172 ? 2.142 10.216 -16.994 1.00 84.62 172 ASP A O 1
ATOM 1356 N N . LEU A 1 173 ? 3.004 12.273 -16.908 1.00 83.69 173 LEU A N 1
ATOM 1357 C CA . LEU A 1 173 ? 2.053 12.713 -15.878 1.00 83.69 173 LEU A CA 1
ATOM 1358 C C . LEU A 1 173 ? 0.618 12.822 -16.412 1.00 83.69 173 LEU A C 1
ATOM 1360 O O . LEU A 1 173 ? -0.337 12.678 -15.636 1.00 83.69 173 LEU A O 1
ATOM 1364 N N . GLN A 1 174 ? 0.472 13.079 -17.715 1.00 83.62 174 GLN A N 1
ATOM 1365 C CA . GLN A 1 174 ? -0.805 13.233 -18.418 1.00 83.62 174 GLN A CA 1
ATOM 1366 C C . GLN A 1 174 ? -1.344 11.896 -18.950 1.00 83.62 174 GLN A C 1
ATOM 1368 O O . GLN A 1 174 ? -2.506 11.832 -19.363 1.00 83.62 174 GLN A O 1
ATOM 1373 N N . GLU A 1 175 ? -0.537 10.830 -18.940 1.00 85.25 175 GLU A N 1
ATOM 1374 C CA . GLU A 1 175 ? -0.923 9.556 -19.532 1.00 85.25 175 GLU A CA 1
ATOM 1375 C C . GLU A 1 175 ? -2.144 8.945 -18.829 1.00 85.25 175 GLU A C 1
ATOM 1377 O O . GLU A 1 175 ? -2.233 8.810 -17.600 1.00 85.25 175 GLU A O 1
ATOM 1382 N N . ARG A 1 176 ? -3.128 8.566 -19.648 1.00 82.25 176 ARG A N 1
ATOM 1383 C CA . ARG A 1 176 ? -4.341 7.891 -19.196 1.00 82.25 176 ARG A CA 1
ATOM 1384 C C . ARG A 1 176 ? -4.151 6.399 -19.423 1.00 82.25 176 ARG A C 1
ATOM 1386 O O . ARG A 1 176 ? -4.373 5.911 -20.523 1.00 82.25 176 ARG A O 1
ATOM 1393 N N . PHE A 1 177 ? -3.806 5.674 -18.360 1.00 79.69 177 PHE A N 1
ATOM 1394 C CA . PHE A 1 177 ? -3.626 4.212 -18.345 1.00 79.69 177 PHE A CA 1
ATOM 1395 C C . PHE A 1 177 ? -4.939 3.409 -18.526 1.00 79.69 177 PHE A C 1
ATOM 1397 O O . PHE A 1 177 ? -5.140 2.365 -17.908 1.00 79.69 177 PHE A O 1
ATOM 1404 N N . SER A 1 178 ? -5.868 3.905 -19.346 1.00 82.19 178 SER A N 1
ATOM 1405 C CA . SE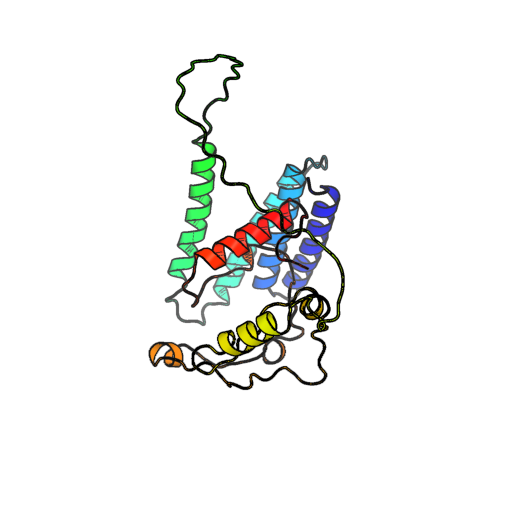R A 1 178 ? -7.162 3.298 -19.664 1.00 82.19 178 SER A CA 1
ATOM 1406 C C . SER A 1 178 ? -7.179 2.872 -21.131 1.00 82.19 178 SER A C 1
ATOM 1408 O O . SER A 1 178 ? -7.733 3.566 -21.984 1.00 82.19 178 SER A O 1
ATOM 1410 N N . PHE A 1 179 ? -6.534 1.747 -21.426 1.00 84.25 179 PHE A N 1
ATOM 1411 C CA . PHE A 1 179 ? -6.446 1.197 -22.778 1.00 84.25 179 PHE A CA 1
ATOM 1412 C C . PHE A 1 179 ? -7.571 0.188 -23.040 1.00 84.25 179 PHE A C 1
ATOM 1414 O O . PHE A 1 179 ? -8.002 -0.518 -22.129 1.00 84.25 179 PHE A O 1
ATOM 1421 N N . ALA A 1 180 ? -8.035 0.102 -24.292 1.00 89.56 180 ALA A N 1
ATOM 1422 C CA . ALA A 1 180 ? -9.062 -0.865 -24.697 1.00 89.56 180 ALA A CA 1
ATOM 1423 C C . ALA A 1 180 ? -8.578 -2.317 -24.549 1.00 89.56 180 ALA A C 1
ATOM 1425 O O . ALA A 1 180 ? -9.349 -3.208 -24.196 1.00 89.56 180 ALA A O 1
ATOM 1426 N N . ASN A 1 181 ? -7.286 -2.542 -24.791 1.00 89.19 181 ASN A N 1
ATOM 1427 C CA . ASN A 1 181 ? -6.630 -3.830 -24.636 1.00 89.19 181 ASN A CA 1
ATOM 1428 C C . ASN A 1 181 ? -5.588 -3.755 -23.508 1.00 89.19 181 ASN A C 1
ATOM 1430 O O . ASN A 1 181 ? -4.910 -2.734 -23.375 1.00 89.19 181 ASN A O 1
ATOM 1434 N N . PRO A 1 182 ? -5.421 -4.821 -22.705 1.00 87.88 182 PRO A N 1
ATOM 1435 C CA . PRO A 1 182 ? -4.371 -4.871 -21.696 1.00 87.88 182 PRO A CA 1
ATOM 1436 C C . PRO A 1 182 ? -2.978 -4.726 -22.317 1.00 87.88 182 PRO A C 1
ATOM 1438 O O . PRO A 1 182 ? -2.692 -5.340 -23.342 1.00 87.88 182 PRO A O 1
ATOM 1441 N N . PHE A 1 183 ? -2.095 -3.979 -21.649 1.00 88.31 183 PHE A N 1
ATOM 1442 C CA . PHE A 1 183 ? -0.699 -3.830 -22.066 1.00 88.31 183 PHE A CA 1
ATOM 1443 C C . PHE A 1 183 ? -0.004 -5.191 -22.205 1.00 88.31 183 PHE A C 1
ATOM 1445 O O . PHE A 1 183 ? -0.088 -6.022 -21.292 1.00 88.31 183 PHE A O 1
ATOM 1452 N N . VAL A 1 184 ? 0.704 -5.397 -23.314 1.00 89.06 184 VAL A N 1
ATOM 1453 C CA . VAL A 1 184 ? 1.540 -6.573 -23.579 1.00 89.06 184 VAL A CA 1
ATOM 1454 C C . VAL A 1 184 ? 2.977 -6.098 -23.737 1.00 89.06 184 VAL A C 1
ATOM 1456 O O . VAL A 1 184 ? 3.250 -5.232 -24.563 1.00 89.06 184 VAL A O 1
ATOM 1459 N N . ASP A 1 185 ? 3.880 -6.669 -22.942 1.00 89.00 185 ASP A N 1
ATOM 1460 C CA . ASP A 1 185 ? 5.307 -6.382 -23.051 1.00 89.00 185 ASP A CA 1
ATOM 1461 C C . ASP A 1 185 ? 5.846 -6.924 -24.384 1.00 89.00 185 ASP A C 1
ATOM 1463 O O . ASP A 1 185 ? 5.717 -8.118 -24.674 1.00 89.00 185 ASP A O 1
ATOM 1467 N N . LYS A 1 186 ? 6.445 -6.041 -25.189 1.00 91.00 186 LYS A N 1
ATOM 1468 C CA . LYS A 1 186 ? 7.048 -6.372 -26.487 1.00 91.00 186 LYS A CA 1
ATOM 1469 C C . LYS A 1 186 ? 8.235 -7.327 -26.357 1.00 91.00 186 LYS A C 1
ATOM 1471 O O . LYS A 1 186 ? 8.455 -8.141 -27.250 1.00 91.00 186 LYS A O 1
ATOM 1476 N N . ASP A 1 187 ? 8.947 -7.267 -25.233 1.00 89.12 187 ASP A N 1
ATOM 1477 C CA . ASP A 1 187 ? 10.119 -8.101 -24.960 1.00 89.12 187 ASP A CA 1
ATOM 1478 C C . ASP A 1 187 ? 9.735 -9.417 -24.259 1.00 89.12 187 ASP A C 1
ATOM 1480 O O . ASP A 1 187 ? 10.600 -10.221 -23.888 1.00 89.12 187 ASP A O 1
ATOM 1484 N N . GLY A 1 188 ? 8.432 -9.646 -24.070 1.00 90.56 188 GLY A N 1
ATOM 1485 C CA . GLY A 1 188 ? 7.880 -10.842 -23.457 1.00 90.56 188 GLY A CA 1
ATOM 1486 C C . GLY A 1 188 ? 8.184 -10.965 -21.963 1.00 90.56 188 GLY A C 1
ATOM 1487 O O . GLY A 1 188 ? 8.429 -9.999 -21.249 1.00 90.56 188 GLY A O 1
ATOM 1488 N N . LEU A 1 189 ? 8.119 -12.196 -21.459 1.00 90.25 189 LEU A N 1
ATOM 1489 C CA . LEU A 1 189 ? 8.301 -12.477 -20.037 1.00 90.25 189 LEU A CA 1
ATOM 1490 C C . LEU A 1 189 ? 9.781 -12.447 -19.642 1.00 90.25 189 LEU A C 1
ATOM 1492 O O . LEU A 1 189 ? 10.658 -12.841 -20.412 1.00 90.25 189 LEU A O 1
ATOM 1496 N N . LEU A 1 190 ? 10.054 -12.048 -18.397 1.00 87.88 190 LEU A N 1
ATOM 1497 C CA . LEU A 1 190 ? 11.412 -12.022 -17.859 1.00 87.88 190 LEU A CA 1
ATOM 1498 C C . LEU A 1 190 ? 12.053 -13.417 -17.924 1.00 87.88 190 LEU A C 1
ATOM 1500 O O . LEU A 1 190 ? 11.472 -14.404 -17.466 1.00 87.88 190 LEU A O 1
ATOM 1504 N N . ALA A 1 191 ? 13.279 -13.494 -18.445 1.00 89.06 191 ALA A N 1
ATOM 1505 C CA . ALA A 1 191 ? 14.064 -14.720 -18.425 1.00 89.06 191 ALA A CA 1
ATOM 1506 C C . ALA A 1 191 ? 14.460 -15.067 -16.982 1.00 89.06 191 ALA A C 1
ATOM 1508 O O . ALA A 1 191 ? 15.106 -14.284 -16.289 1.00 89.06 191 ALA A O 1
ATOM 1509 N N . LEU A 1 192 ? 14.066 -16.255 -16.528 1.00 89.56 192 LEU A N 1
ATOM 1510 C CA . LEU A 1 192 ? 14.277 -16.698 -15.152 1.00 89.56 192 LEU A CA 1
ATOM 1511 C C . LEU A 1 192 ? 15.403 -17.728 -15.060 1.00 89.56 192 LEU A C 1
ATOM 1513 O O . LEU A 1 192 ? 15.501 -18.641 -15.884 1.00 89.56 192 LEU A O 1
ATOM 1517 N N . SER A 1 193 ? 16.203 -17.633 -13.999 1.00 90.19 193 SER A N 1
ATOM 1518 C CA . SER A 1 193 ? 17.132 -18.694 -13.592 1.00 90.19 193 SER A CA 1
ATOM 1519 C C . SER A 1 193 ? 16.385 -19.977 -13.201 1.00 90.19 193 SER A C 1
ATOM 1521 O O . SER A 1 193 ? 15.200 -19.941 -12.863 1.00 90.19 193 SER A O 1
ATOM 1523 N N . ASN A 1 194 ? 17.076 -21.120 -13.163 1.00 93.38 194 ASN A N 1
ATOM 1524 C CA . ASN A 1 194 ? 16.470 -22.400 -12.761 1.00 93.38 194 ASN A CA 1
ATOM 1525 C C . ASN A 1 194 ? 15.830 -22.337 -11.363 1.00 93.38 194 ASN A C 1
ATOM 1527 O O . ASN A 1 194 ? 14.731 -22.848 -11.166 1.00 93.38 194 ASN A O 1
ATOM 1531 N N . LYS A 1 195 ? 16.471 -21.632 -10.420 1.00 87.75 195 LYS A N 1
ATOM 1532 C CA . LYS A 1 195 ? 15.947 -21.420 -9.062 1.00 87.75 195 LYS A CA 1
ATOM 1533 C C . LYS A 1 195 ? 14.668 -20.576 -9.050 1.00 87.75 195 LYS A C 1
ATOM 1535 O O . LYS A 1 195 ? 13.767 -20.830 -8.260 1.00 87.75 195 LYS A O 1
ATOM 1540 N N . GLN A 1 196 ? 14.579 -19.562 -9.906 1.00 89.31 196 GLN A N 1
ATOM 1541 C CA . GLN A 1 196 ? 13.363 -18.753 -10.028 1.00 89.31 196 GLN A CA 1
ATOM 1542 C C . GLN A 1 196 ? 12.242 -19.545 -10.707 1.00 89.31 196 GLN A C 1
ATOM 1544 O O . GLN A 1 196 ? 11.110 -19.501 -10.238 1.00 89.31 196 GLN A O 1
ATOM 1549 N N . LYS A 1 197 ? 12.555 -20.325 -11.751 1.00 90.50 197 LYS A N 1
ATOM 1550 C CA . LYS A 1 197 ? 11.585 -21.199 -12.432 1.00 90.50 197 LYS A CA 1
ATOM 1551 C C . LYS A 1 197 ? 10.975 -22.239 -11.494 1.00 90.50 197 LYS A C 1
ATOM 1553 O O . LYS A 1 197 ? 9.782 -22.484 -11.585 1.00 90.50 197 LYS A O 1
ATOM 1558 N N . SER A 1 198 ? 11.758 -22.811 -10.575 1.00 90.38 198 SER A N 1
ATOM 1559 C CA . SER A 1 198 ? 11.233 -23.777 -9.599 1.00 90.38 198 SER A CA 1
ATOM 1560 C C . SER A 1 198 ? 10.293 -23.157 -8.558 1.00 90.38 198 SER A C 1
ATOM 1562 O O . SER A 1 198 ? 9.551 -23.887 -7.912 1.00 90.38 198 SER A O 1
ATOM 1564 N N . LEU A 1 199 ? 10.349 -21.835 -8.356 1.00 87.56 199 LEU A N 1
ATOM 1565 C CA . LEU A 1 199 ? 9.520 -21.116 -7.380 1.00 87.56 199 LEU A CA 1
ATOM 1566 C C . LEU A 1 199 ? 8.333 -20.387 -8.021 1.00 87.56 199 LEU A C 1
ATOM 1568 O O . LEU A 1 199 ? 7.316 -20.174 -7.362 1.00 87.56 199 LEU A O 1
ATOM 1572 N N . LEU A 1 200 ? 8.459 -19.962 -9.279 1.00 89.12 200 LEU A N 1
ATOM 1573 C CA . LEU A 1 200 ? 7.411 -19.219 -9.961 1.00 89.12 200 LEU A CA 1
ATOM 1574 C C . LEU A 1 200 ? 6.270 -20.157 -10.370 1.00 89.12 200 LEU A C 1
ATOM 1576 O O . LEU A 1 200 ? 6.469 -21.082 -11.147 1.00 89.12 200 LEU A O 1
ATOM 1580 N N . SER A 1 201 ? 5.050 -19.852 -9.921 1.00 90.81 201 SER A N 1
ATOM 1581 C CA . SER A 1 201 ? 3.850 -20.563 -10.377 1.00 90.81 201 SER A CA 1
ATOM 1582 C C . SER A 1 201 ? 3.450 -20.165 -11.803 1.00 90.81 201 SER A C 1
ATOM 1584 O O . SER A 1 201 ? 3.346 -21.023 -12.673 1.00 90.81 201 SER A O 1
ATOM 1586 N N . ARG A 1 202 ? 3.199 -18.871 -12.046 1.00 91.38 202 ARG A N 1
ATOM 1587 C CA . ARG A 1 202 ? 2.809 -18.317 -13.354 1.00 91.38 202 ARG A CA 1
ATOM 1588 C C . ARG A 1 202 ? 2.874 -16.792 -13.350 1.00 91.38 202 ARG A C 1
ATOM 1590 O O . ARG A 1 202 ? 2.804 -16.174 -12.290 1.00 91.38 202 ARG A O 1
ATOM 1597 N N . TRP A 1 203 ? 2.926 -16.205 -14.540 1.00 91.12 203 TRP A N 1
ATOM 1598 C CA . TRP A 1 203 ? 2.661 -14.784 -14.761 1.00 9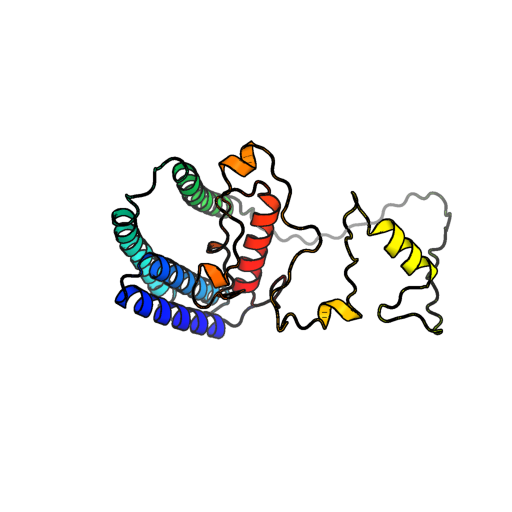1.12 203 TRP A CA 1
ATOM 1599 C C . TRP A 1 203 ? 1.159 -14.588 -14.969 1.00 91.12 203 TRP A C 1
ATOM 1601 O O . TRP A 1 203 ? 0.560 -15.279 -15.789 1.00 91.12 203 TRP A O 1
ATOM 1611 N N . VAL A 1 204 ? 0.533 -13.698 -14.202 1.00 91.88 204 VAL A N 1
ATOM 1612 C CA . VAL A 1 204 ? -0.923 -13.492 -14.233 1.00 91.88 204 VAL A CA 1
ATOM 1613 C C . VAL A 1 204 ? -1.262 -12.051 -13.858 1.00 91.88 204 VAL A C 1
ATOM 1615 O O . VAL A 1 204 ? -0.578 -11.458 -13.019 1.00 91.88 204 VAL A O 1
ATOM 1618 N N . ARG A 1 205 ? -2.306 -11.469 -14.463 1.00 90.69 205 ARG A N 1
ATOM 1619 C CA . ARG A 1 205 ? -2.767 -10.124 -14.090 1.00 90.69 205 ARG A CA 1
ATOM 1620 C C . ARG A 1 205 ? -3.652 -10.196 -12.847 1.00 90.69 205 ARG A C 1
ATOM 1622 O O . ARG A 1 205 ? -4.374 -11.176 -12.691 1.00 90.69 205 ARG A O 1
ATOM 1629 N N . PRO A 1 206 ? -3.688 -9.151 -12.000 1.00 92.38 206 PRO A N 1
ATOM 1630 C CA . PRO A 1 206 ? -4.600 -9.088 -10.854 1.00 92.38 206 PRO A CA 1
ATOM 1631 C C . PRO A 1 206 ? -6.063 -9.405 -11.189 1.00 92.38 206 PRO A C 1
ATOM 1633 O O . PRO A 1 206 ? -6.717 -10.113 -10.432 1.00 92.38 206 PRO A O 1
ATOM 1636 N N . SER A 1 207 ? -6.553 -8.941 -12.341 1.00 91.38 207 SER A N 1
ATOM 1637 C CA . SER A 1 207 ? -7.918 -9.186 -12.827 1.00 91.38 207 SER A CA 1
ATOM 1638 C C . SER A 1 207 ? -8.239 -10.654 -13.088 1.00 91.38 207 SER A C 1
ATOM 1640 O O . SER A 1 207 ? -9.401 -11.037 -13.025 1.00 91.38 207 SER A O 1
ATOM 1642 N N . ASP A 1 208 ? -7.228 -11.468 -13.383 1.00 91.94 208 ASP A N 1
ATOM 1643 C CA . ASP A 1 208 ? -7.428 -12.846 -13.831 1.00 91.94 208 ASP A CA 1
ATOM 1644 C C . ASP A 1 208 ? -7.467 -13.827 -12.646 1.00 91.94 208 ASP A C 1
ATOM 1646 O O . ASP A 1 208 ? -7.782 -15.003 -12.821 1.00 91.94 208 ASP A O 1
ATOM 1650 N N . TYR A 1 209 ? -7.123 -13.371 -11.433 1.00 92.56 209 TYR A N 1
ATOM 1651 C CA . TYR A 1 209 ? -7.153 -14.201 -10.221 1.00 92.56 209 TYR A CA 1
ATOM 1652 C C . TYR A 1 209 ? -7.825 -13.543 -9.006 1.00 92.56 209 TYR A C 1
ATOM 1654 O O . TYR A 1 209 ? -8.047 -14.227 -8.006 1.00 92.56 209 TYR A O 1
ATOM 1662 N N . ILE A 1 210 ? -8.171 -12.252 -9.070 1.00 90.31 210 ILE A N 1
ATOM 1663 C CA . ILE A 1 210 ? -8.928 -11.537 -8.033 1.00 90.31 210 ILE A CA 1
ATOM 1664 C C . ILE A 1 210 ? -10.106 -10.814 -8.683 1.00 90.31 210 ILE A C 1
ATOM 1666 O O . ILE A 1 210 ? -9.948 -10.086 -9.661 1.00 90.31 210 ILE A O 1
ATOM 1670 N N . ASN A 1 211 ? -11.288 -10.950 -8.084 1.00 90.12 211 ASN A N 1
ATOM 1671 C CA . ASN A 1 211 ? -12.467 -10.193 -8.489 1.00 90.12 211 ASN A CA 1
ATOM 1672 C C . ASN A 1 211 ? -12.355 -8.731 -8.035 1.00 90.12 211 ASN A C 1
ATOM 1674 O O . ASN A 1 211 ? -12.217 -8.461 -6.843 1.00 90.12 211 ASN A O 1
ATOM 1678 N N . GLY A 1 212 ? -12.460 -7.791 -8.976 1.00 89.50 212 GLY A N 1
ATOM 1679 C CA . GLY A 1 212 ? -12.448 -6.351 -8.691 1.00 89.50 212 GLY A CA 1
ATOM 1680 C C . GLY A 1 212 ? -11.152 -5.854 -8.031 1.00 89.50 212 GLY A C 1
ATOM 1681 O O . GLY A 1 212 ? -11.226 -5.257 -6.952 1.00 89.50 212 GLY A O 1
ATOM 1682 N N . PRO A 1 213 ? -9.968 -6.088 -8.635 1.00 91.50 213 PRO A N 1
ATOM 1683 C CA . PRO A 1 213 ? -8.702 -5.647 -8.064 1.00 91.50 213 PRO A CA 1
ATOM 1684 C C . PRO A 1 213 ? -8.667 -4.118 -7.947 1.00 91.50 213 PRO A C 1
ATOM 1686 O O . PRO A 1 213 ? -9.111 -3.396 -8.841 1.00 91.50 213 PRO A O 1
ATOM 1689 N N . LYS A 1 214 ? -8.111 -3.614 -6.843 1.00 88.62 214 LYS A N 1
ATOM 1690 C CA . LYS A 1 214 ? -7.920 -2.178 -6.601 1.00 88.62 214 LYS A CA 1
ATOM 1691 C C . LYS A 1 214 ? -6.436 -1.882 -6.456 1.00 88.62 214 LYS A C 1
ATOM 1693 O O . LYS A 1 214 ? -5.758 -2.569 -5.700 1.00 88.62 214 LYS A O 1
ATOM 1698 N N . MET A 1 215 ? -5.961 -0.838 -7.138 1.00 86.81 215 MET A N 1
ATOM 1699 C CA . MET A 1 215 ? -4.558 -0.404 -7.064 1.00 86.81 215 MET A CA 1
ATOM 1700 C C . MET A 1 215 ? -4.161 0.006 -5.643 1.00 86.81 215 MET A C 1
ATOM 1702 O O . MET A 1 215 ? -3.137 -0.433 -5.135 1.00 86.81 215 MET A O 1
ATOM 1706 N N . ILE A 1 216 ? -4.991 0.823 -4.986 1.00 88.50 216 ILE A N 1
ATOM 1707 C CA . ILE A 1 216 ? -4.807 1.233 -3.592 1.00 88.50 216 ILE A CA 1
ATOM 1708 C C . ILE A 1 216 ? -6.157 1.082 -2.895 1.00 88.50 216 ILE A C 1
ATOM 1710 O O . ILE A 1 216 ? -7.092 1.834 -3.164 1.00 88.50 216 ILE A O 1
ATOM 1714 N N . LEU A 1 217 ? -6.276 0.078 -2.026 1.00 85.75 217 LEU A N 1
ATOM 1715 C CA . LEU A 1 217 ? -7.456 -0.102 -1.173 1.00 85.75 217 LEU A CA 1
ATOM 1716 C C . LEU A 1 217 ? -7.388 0.804 0.063 1.00 85.75 217 LEU A C 1
ATOM 1718 O O . LEU A 1 217 ? -8.379 1.431 0.422 1.0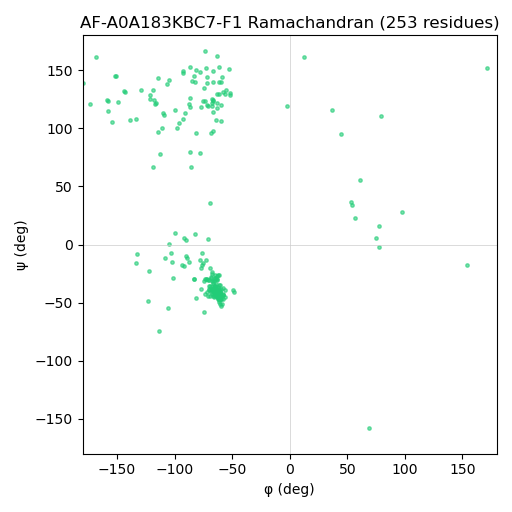0 85.75 217 LEU A O 1
ATOM 1722 N N . ALA A 1 218 ? -6.223 0.839 0.710 1.00 87.12 218 ALA A N 1
ATOM 1723 C CA . ALA A 1 218 ? -5.929 1.648 1.884 1.00 87.12 218 ALA A CA 1
ATOM 1724 C C . ALA A 1 218 ? -4.432 1.978 1.909 1.00 87.12 218 ALA A C 1
ATOM 1726 O O . ALA A 1 218 ? -3.601 1.153 1.526 1.00 87.12 218 ALA A O 1
ATOM 1727 N N . ILE A 1 219 ? -4.088 3.175 2.380 1.00 90.38 219 ILE A N 1
ATOM 1728 C CA . ILE A 1 219 ? -2.696 3.591 2.562 1.00 90.38 219 ILE A CA 1
ATOM 1729 C C . ILE A 1 219 ? -2.214 3.010 3.890 1.00 90.38 219 ILE A C 1
ATOM 1731 O O . ILE A 1 219 ? -2.477 3.574 4.950 1.00 90.38 219 ILE A O 1
ATOM 1735 N N . SER A 1 220 ? -1.550 1.855 3.841 1.00 88.12 220 SER A N 1
ATOM 1736 C CA . SER A 1 220 ? -1.150 1.120 5.041 1.00 88.12 220 SER A CA 1
ATOM 1737 C C . SER A 1 220 ? 0.196 0.431 4.883 1.00 88.12 220 SER A C 1
ATOM 1739 O O . SER A 1 220 ? 0.427 -0.313 3.929 1.00 88.12 220 SER A O 1
ATOM 1741 N N . CYS A 1 221 ? 1.056 0.604 5.886 1.00 87.56 221 CYS A N 1
ATOM 1742 C CA . CYS A 1 221 ? 2.313 -0.128 5.992 1.00 87.56 221 CYS A CA 1
ATOM 1743 C C . CYS A 1 221 ? 2.105 -1.627 6.263 1.00 87.56 221 CYS A C 1
ATOM 1745 O O . CYS A 1 221 ? 2.961 -2.430 5.908 1.00 87.56 221 CYS A O 1
ATOM 1747 N N . PHE A 1 222 ? 0.965 -2.029 6.834 1.00 84.38 222 PHE A N 1
ATOM 1748 C CA . PHE A 1 222 ? 0.688 -3.428 7.177 1.00 84.38 222 PHE A CA 1
ATOM 1749 C C . PHE A 1 222 ? 0.315 -4.283 5.960 1.00 84.38 222 PHE A C 1
ATOM 1751 O O . PHE A 1 222 ? 0.396 -5.507 6.023 1.00 84.38 222 PHE A O 1
ATOM 1758 N N . SER A 1 223 ? 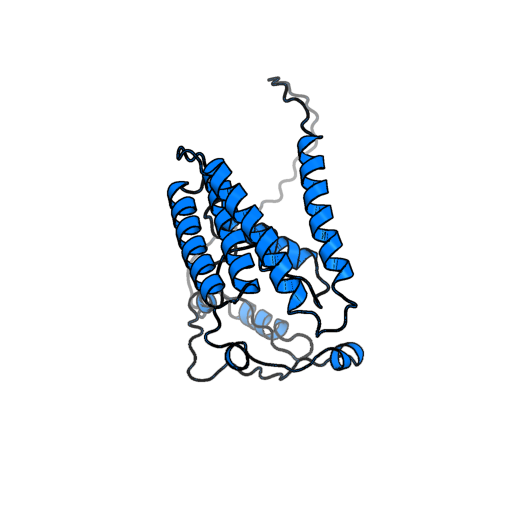-0.072 -3.651 4.847 1.00 83.56 223 SER A N 1
ATOM 1759 C CA . SER A 1 223 ? -0.352 -4.353 3.583 1.00 83.56 223 SER A CA 1
ATOM 1760 C C . SER A 1 223 ? 0.923 -4.746 2.832 1.00 83.56 223 SER A C 1
ATOM 1762 O O . SER A 1 223 ? 0.872 -5.530 1.887 1.00 83.56 223 SER A O 1
ATOM 1764 N N . ILE A 1 224 ? 2.071 -4.199 3.236 1.00 87.75 224 ILE A N 1
ATOM 1765 C CA . ILE A 1 224 ? 3.349 -4.391 2.561 1.00 87.75 224 ILE A CA 1
ATOM 1766 C C . ILE A 1 224 ? 4.063 -5.572 3.219 1.00 87.75 224 ILE A C 1
ATOM 1768 O O . ILE A 1 224 ? 4.533 -5.490 4.351 1.00 87.75 224 ILE A O 1
ATOM 1772 N N . CYS A 1 225 ? 4.129 -6.692 2.500 1.00 81.12 225 CYS A N 1
ATOM 1773 C CA . CYS A 1 225 ? 4.767 -7.919 2.966 1.00 81.12 225 CYS A CA 1
ATOM 1774 C C . CYS A 1 225 ? 5.887 -8.330 2.008 1.00 81.12 225 CYS A C 1
ATOM 1776 O O . CYS A 1 225 ? 5.652 -8.536 0.818 1.00 81.12 225 CYS A O 1
ATOM 1778 N N . GLN A 1 226 ? 7.096 -8.510 2.536 1.00 81.06 226 GLN A N 1
ATOM 1779 C CA . GLN A 1 226 ? 8.213 -9.072 1.783 1.00 81.06 226 GLN A CA 1
ATOM 1780 C C . GLN A 1 226 ? 8.177 -10.600 1.881 1.00 81.06 226 GLN A C 1
ATOM 1782 O O . GLN A 1 226 ? 8.280 -11.162 2.970 1.00 81.06 226 GLN A O 1
ATOM 1787 N N . THR A 1 227 ? 8.019 -11.276 0.743 1.00 75.69 227 THR A N 1
ATOM 1788 C CA . THR A 1 227 ? 8.051 -12.745 0.660 1.00 75.69 227 THR A CA 1
ATOM 1789 C C . THR A 1 227 ? 9.267 -13.221 -0.129 1.00 75.69 227 THR A C 1
ATOM 1791 O O . THR A 1 227 ? 10.233 -13.700 0.457 1.00 75.69 227 THR A O 1
ATOM 1794 N N . VAL A 1 228 ? 9.227 -13.072 -1.455 1.00 69.31 228 VAL A N 1
ATOM 1795 C CA . VAL A 1 228 ? 10.242 -13.579 -2.399 1.00 69.31 228 VAL A CA 1
ATOM 1796 C C . VAL A 1 228 ? 11.187 -12.468 -2.885 1.00 69.31 228 VAL A C 1
ATOM 1798 O O . VAL A 1 228 ? 12.253 -12.751 -3.420 1.00 69.31 228 VAL A O 1
ATOM 1801 N N . VAL A 1 229 ? 10.819 -11.201 -2.674 1.00 66.25 229 VAL A N 1
ATOM 1802 C CA . VAL A 1 229 ? 11.647 -10.029 -3.004 1.00 66.25 229 VAL A CA 1
ATOM 1803 C C . VAL A 1 229 ? 12.782 -9.915 -1.985 1.00 66.25 229 VAL A C 1
ATOM 1805 O O . VAL A 1 229 ? 12.530 -10.055 -0.792 1.00 66.25 229 VAL A O 1
ATOM 1808 N N . THR A 1 230 ? 14.020 -9.670 -2.419 1.00 71.25 230 THR A N 1
ATOM 1809 C CA . THR A 1 230 ? 15.204 -9.580 -1.535 1.00 71.25 230 THR A CA 1
ATOM 1810 C C . THR A 1 230 ? 15.514 -8.165 -1.049 1.00 71.25 230 THR A C 1
ATOM 1812 O O . THR A 1 230 ? 16.180 -8.008 -0.028 1.00 71.25 230 THR A O 1
ATOM 1815 N N . ASP A 1 231 ? 14.984 -7.142 -1.714 1.00 82.06 231 ASP A N 1
ATOM 1816 C CA . ASP A 1 231 ? 15.382 -5.749 -1.500 1.00 82.06 231 ASP A CA 1
ATOM 1817 C C . ASP A 1 231 ? 14.588 -5.109 -0.355 1.00 82.06 231 ASP A C 1
ATOM 1819 O O . ASP A 1 231 ? 13.613 -4.380 -0.550 1.00 82.06 231 ASP A O 1
ATOM 1823 N N . CYS A 1 232 ? 15.001 -5.405 0.878 1.00 87.62 232 CYS A N 1
ATOM 1824 C CA . CYS A 1 232 ? 14.308 -4.941 2.082 1.00 8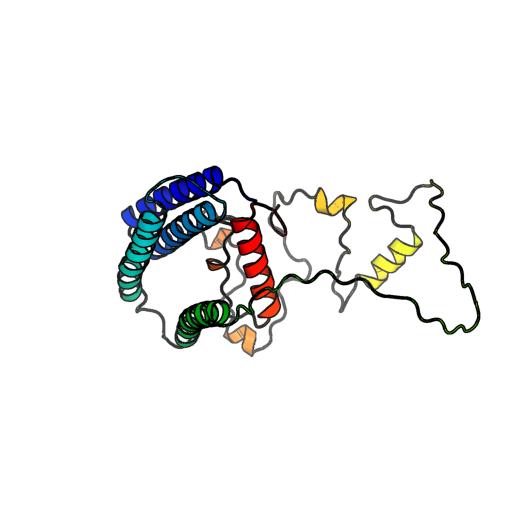7.62 232 CYS A CA 1
ATOM 1825 C C . CYS A 1 232 ? 14.304 -3.415 2.240 1.00 87.62 232 CYS A C 1
ATOM 1827 O O . CYS A 1 232 ? 13.354 -2.866 2.792 1.00 87.62 232 CYS A O 1
ATOM 1829 N N . SER A 1 233 ? 15.327 -2.720 1.736 1.00 91.81 233 SER A N 1
ATOM 1830 C CA . SER A 1 233 ? 15.428 -1.259 1.805 1.00 91.81 233 SER A CA 1
ATOM 1831 C C . SER A 1 233 ? 14.297 -0.568 1.042 1.00 91.81 233 SER A C 1
ATOM 1833 O O . SER A 1 233 ? 13.714 0.392 1.546 1.00 91.81 233 SER A O 1
ATOM 1835 N N . PHE A 1 234 ? 13.939 -1.088 -0.133 1.00 89.00 234 PHE A N 1
ATOM 1836 C CA . PHE A 1 234 ? 12.831 -0.574 -0.933 1.00 89.00 234 PHE A CA 1
ATOM 1837 C C . PHE A 1 234 ? 11.476 -0.847 -0.268 1.00 89.00 234 PHE A C 1
ATOM 1839 O O . PHE A 1 234 ? 10.628 0.036 -0.156 1.00 89.00 234 PHE A O 1
ATOM 1846 N N . VAL A 1 235 ? 11.280 -2.060 0.252 1.00 90.00 235 VAL A N 1
ATOM 1847 C CA . VAL A 1 235 ? 10.048 -2.408 0.977 1.00 90.00 235 VAL A CA 1
ATOM 1848 C C . VAL A 1 235 ? 9.883 -1.533 2.229 1.00 90.00 235 VAL A C 1
ATOM 1850 O O . VAL A 1 235 ? 8.788 -1.040 2.509 1.00 90.00 235 VAL A O 1
ATOM 1853 N N . ALA A 1 236 ? 10.973 -1.291 2.962 1.00 91.25 236 ALA A N 1
ATOM 1854 C CA . ALA A 1 236 ? 10.977 -0.438 4.145 1.00 91.25 236 ALA A CA 1
ATOM 1855 C C . ALA A 1 236 ? 10.654 1.025 3.807 1.00 91.25 236 ALA A C 1
ATOM 1857 O O . ALA A 1 236 ? 9.862 1.646 4.518 1.00 91.25 236 ALA A O 1
ATOM 1858 N N . SER A 1 237 ? 11.206 1.574 2.719 1.00 93.69 237 SER A N 1
ATOM 1859 C CA . SER A 1 237 ? 10.912 2.953 2.310 1.00 93.69 237 SER A CA 1
ATOM 1860 C C . SER A 1 237 ? 9.441 3.128 1.927 1.00 93.69 237 SER A C 1
ATOM 1862 O O . SER A 1 237 ? 8.818 4.096 2.368 1.00 93.69 237 SER A O 1
ATOM 1864 N N . MET A 1 238 ? 8.841 2.160 1.222 1.00 92.12 238 MET A N 1
ATOM 1865 C CA . MET A 1 238 ? 7.401 2.158 0.945 1.00 92.12 238 MET A CA 1
ATOM 1866 C C . MET A 1 238 ? 6.558 2.095 2.223 1.00 92.12 238 MET A C 1
ATOM 1868 O O . MET A 1 238 ? 5.577 2.829 2.349 1.00 92.12 238 MET A O 1
ATOM 1872 N N . ALA A 1 239 ? 6.928 1.245 3.185 1.00 92.50 239 ALA A N 1
ATOM 1873 C CA . ALA A 1 239 ? 6.205 1.125 4.451 1.00 92.50 239 ALA A CA 1
ATOM 1874 C C . ALA A 1 239 ? 6.260 2.423 5.271 1.00 92.50 239 ALA A C 1
ATOM 1876 O O . ALA A 1 239 ? 5.241 2.857 5.815 1.00 92.50 239 ALA A O 1
ATOM 1877 N N . ILE A 1 240 ? 7.427 3.071 5.320 1.00 93.88 240 ILE A N 1
ATOM 1878 C CA . ILE A 1 240 ? 7.605 4.367 5.984 1.00 93.88 240 ILE A CA 1
ATOM 1879 C C . ILE A 1 240 ? 6.802 5.452 5.263 1.00 93.88 240 ILE A C 1
ATOM 1881 O O . ILE A 1 240 ? 6.096 6.210 5.929 1.00 93.88 240 ILE A O 1
ATOM 1885 N N . ALA A 1 241 ? 6.854 5.502 3.929 1.00 95.06 241 ALA A N 1
ATOM 1886 C CA . ALA A 1 241 ? 6.077 6.451 3.139 1.00 95.06 241 ALA A CA 1
ATOM 1887 C C . ALA A 1 241 ? 4.574 6.280 3.403 1.00 95.06 241 ALA A C 1
ATOM 1889 O O . ALA A 1 241 ? 3.920 7.237 3.807 1.00 95.06 241 ALA A O 1
ATOM 1890 N N . ALA A 1 242 ? 4.040 5.059 3.312 1.00 93.19 242 ALA A N 1
ATOM 1891 C CA . ALA A 1 242 ? 2.632 4.785 3.598 1.00 93.19 242 ALA A CA 1
ATOM 1892 C C . ALA A 1 242 ? 2.231 5.201 5.026 1.00 93.19 242 ALA A C 1
ATOM 1894 O O . ALA A 1 242 ? 1.183 5.816 5.231 1.00 93.19 242 ALA A O 1
ATOM 1895 N N . GLN A 1 243 ? 3.073 4.917 6.026 1.00 91.38 243 GLN A N 1
ATOM 1896 C CA . GLN A 1 243 ? 2.802 5.335 7.403 1.00 91.38 243 GLN A CA 1
ATOM 1897 C C . GLN A 1 243 ? 2.826 6.860 7.558 1.00 91.38 243 GLN A C 1
ATOM 1899 O O . GLN A 1 243 ? 1.981 7.413 8.267 1.00 91.38 243 GLN A O 1
ATOM 1904 N N . TYR A 1 244 ? 3.769 7.539 6.902 1.00 93.12 244 TYR A N 1
ATOM 1905 C CA . TYR A 1 244 ? 3.859 8.995 6.894 1.00 93.12 244 TYR A CA 1
ATOM 1906 C C . TYR A 1 244 ? 2.598 9.614 6.291 1.00 93.12 244 TYR A C 1
ATOM 1908 O O . TYR A 1 244 ? 1.963 10.460 6.924 1.00 93.12 244 TYR A O 1
ATOM 1916 N N . GLU A 1 245 ? 2.191 9.157 5.107 1.00 93.56 245 GLU A N 1
ATOM 1917 C CA . GLU A 1 245 ? 0.992 9.658 4.441 1.00 93.56 245 GLU A CA 1
ATOM 1918 C C . GLU A 1 245 ? -0.258 9.443 5.294 1.00 93.56 245 GLU A C 1
ATOM 1920 O O . GLU A 1 245 ? -1.050 10.369 5.480 1.00 93.56 245 GLU A O 1
ATOM 1925 N N . ARG A 1 246 ? -0.404 8.250 5.886 1.00 88.69 246 ARG A N 1
ATOM 1926 C CA . ARG A 1 246 ? -1.535 7.925 6.761 1.00 88.69 246 ARG A CA 1
ATOM 1927 C C . ARG A 1 246 ? -1.584 8.828 7.994 1.00 88.69 246 ARG A C 1
ATOM 1929 O O . ARG A 1 246 ? -2.665 9.277 8.371 1.00 88.69 246 ARG A O 1
ATOM 1936 N N . ARG A 1 247 ? -0.434 9.094 8.620 1.00 87.06 247 ARG A N 1
ATOM 1937 C CA . ARG A 1 247 ? -0.334 9.902 9.846 1.00 87.06 247 ARG A CA 1
ATOM 1938 C C . ARG A 1 247 ? -0.532 11.392 9.585 1.00 87.06 247 ARG A C 1
ATOM 1940 O O . ARG A 1 247 ? -1.202 12.065 10.359 1.00 87.06 247 ARG A O 1
ATOM 1947 N N . PHE A 1 248 ? 0.066 11.918 8.520 1.00 88.88 248 PHE A N 1
ATOM 1948 C CA . PHE A 1 248 ? 0.113 13.359 8.270 1.00 88.88 248 PHE A CA 1
ATOM 1949 C C . PHE A 1 248 ? -0.873 13.842 7.210 1.00 88.88 248 PHE A C 1
ATOM 1951 O O . PHE A 1 248 ? -0.995 15.054 7.040 1.00 88.88 248 PHE A O 1
ATOM 1958 N N . LYS A 1 249 ? -1.565 12.927 6.520 1.00 87.94 249 LYS A N 1
ATOM 1959 C CA . LYS A 1 249 ? -2.456 13.223 5.386 1.00 87.94 249 LYS A CA 1
ATOM 1960 C C . LYS A 1 249 ? -1.757 14.026 4.286 1.00 87.94 249 LYS A C 1
ATOM 1962 O O . LYS A 1 249 ? -2.352 14.868 3.625 1.00 87.94 249 LYS A O 1
ATOM 1967 N N . LYS A 1 250 ? -0.464 13.754 4.101 1.00 91.19 250 LYS A N 1
ATOM 1968 C CA . LYS A 1 250 ? 0.392 14.359 3.078 1.00 91.19 250 LYS A CA 1
ATOM 1969 C C . LYS A 1 250 ? 0.868 13.272 2.139 1.00 91.19 250 LYS A C 1
ATOM 1971 O O . LYS A 1 250 ? 1.526 12.358 2.613 1.00 91.19 250 LYS A O 1
ATOM 1976 N N . LYS A 1 251 ? 0.554 13.392 0.853 1.00 91.12 251 LYS A N 1
ATOM 1977 C CA . LYS A 1 251 ? 0.961 12.431 -0.175 1.00 91.12 251 LYS A CA 1
ATOM 1978 C C . LYS A 1 251 ? 2.463 12.540 -0.456 1.00 91.12 251 LYS A C 1
ATOM 1980 O O . LYS A 1 251 ? 2.997 13.646 -0.508 1.00 91.12 251 LYS A O 1
ATOM 1985 N N . LEU A 1 252 ? 3.119 11.398 -0.623 1.00 90.31 252 LEU A N 1
ATOM 1986 C CA . LEU A 1 252 ? 4.518 11.253 -1.030 1.00 90.31 252 LEU A CA 1
ATOM 1987 C C . LEU A 1 252 ? 4.626 10.395 -2.293 1.00 90.31 252 LEU A C 1
ATOM 1989 O O . LEU A 1 252 ? 5.312 10.771 -3.235 1.00 90.31 252 LEU A O 1
ATOM 1993 N N . ILE A 1 253 ? 3.951 9.247 -2.293 1.00 85.56 253 ILE A N 1
ATOM 1994 C CA . ILE A 1 253 ? 3.962 8.235 -3.351 1.00 85.56 253 ILE A CA 1
ATOM 1995 C C . ILE A 1 253 ? 2.560 7.951 -3.903 1.00 85.56 253 ILE A C 1
ATOM 1997 O O . ILE A 1 253 ? 2.434 7.458 -5.022 1.00 85.56 253 ILE A O 1
ATOM 2001 N N . THR A 1 254 ? 1.498 8.239 -3.144 1.00 86.12 254 THR A N 1
ATOM 2002 C CA . THR A 1 254 ? 0.122 8.081 -3.631 1.00 86.12 254 THR A CA 1
ATOM 2003 C C . THR A 1 254 ? -0.325 9.293 -4.454 1.00 86.12 254 THR A C 1
ATOM 2005 O O . THR A 1 254 ? 0.083 10.422 -4.185 1.00 86.12 254 THR A O 1
ATOM 2008 N N . LYS A 1 255 ? -1.138 9.053 -5.494 1.00 69.19 255 LYS A N 1
ATOM 2009 C CA . LYS A 1 255 ? -1.614 10.077 -6.445 1.00 69.19 255 LYS A CA 1
ATOM 2010 C C . LYS A 1 255 ? -2.788 10.873 -5.873 1.00 69.19 255 LYS A C 1
ATOM 2012 O O . LYS A 1 255 ? -3.654 10.291 -5.179 1.00 69.19 255 LYS A O 1
#

Radius of gyration: 26.58 Å; Cα contacts (8 Å, |Δi|>4): 154; chains: 1; bounding box: 65×62×60 Å

Foldseek 3Di:
DDALVVLQVLLVVLQVQLVVCVVVVVLVSSLVSLLSSLVSLVLSVVVPDPDPCSPVVSVVSVVSSVVSVVVVVVVPVPDDPDQVVVVVVVVVVVVVVVVVVVVDDDDDDDDDDDDDDDDDDDDDDDDDDDDPDPDDDDDDDQQPDDPVRVVVQQVVQQDPNDGHHDDRCRPPVPDDPDDPDDDADPVHDDDDDPVVVVVDPDDDDCVVPDPPDDPDPALALVVQDDDPDDCVVVSVVSSVQSVCCSSHVDHDPDD